Protein AF-A0A2A2JK69-F1 (afdb_monomer_lite)

Radius of gyration: 31.45 Å; chains: 1; bounding box: 58×84×104 Å

Secondary structure (DSSP, 8-state):
-------------------------------------------------HHHHHHSS-HHHHHHHHHHHHHTTTS-HHHHHHHHHHHHHHHHHHHHHHHHHHHTS---SS---HHHHHHHHHHHHHHHHHHHHHHHHHHHHS-S------------GGGTGGGTGGGTTTTT-SSSS-HHHHHHH---S---GGGSHHHHHHHHHHHHHHHHHHHHHHHHHHHHHHHHHHHHHHHHTSTT--GGG-GGGSHHHHHHHHHHHHHHHHHTHHHHHHHHHHHT--HHHHHHHHHHHHHHHHHHHHHHHHHHHHH--HHHHHHH-PPPHHHHHHHHT---

Foldseek 3Di:
DDDDDDDDDDDDDDDDDDDDDDDDDDDDDDDDDDDDDDPPDDPPPPPQALVNVLVPADVLLSVLLVVLVVCLVPDDPLVSLVVLLVSLLVSLVVLLVVLVVQQPDDDDPDPDRSNLVSLLSNLLSLLLSLVSCVQVLVCSVDDDDCPPDPPSSDPPCVVLVVQPPPCPPQQDDPDPDHVVLCSLLDDDDDDDPSSNNSSCSSSVSSVVSLVVSLVVLLCQQQVVLLVLLVVLVVLVPDPPRDCVVDPCVQLLNLQVSQVSSVVCLVVVLVVSLVSLCVRVVDVVVSCVSCVSSLVVNLVSLVSSVVSCVVHHDPVSVVSNVRDHSVVSSCSNPDDD

InterPro domains:
  IPR007265 Conserved oligomeric Golgi complex, subunit 3 [PTHR13302] (31-334)
  IPR048685 Conserved oligomeric Golgi complex subunit 3, C-terminal [PF20671] (39-143)

pLDDT: mean 70.69, std 24.33, range [24.22, 97.44]

Sequence (336 aa):
MIRNIEKGHGQNGGEKKANGAQNEEKSEGDSPVSASANSVSEPAKSAVSAVDLHCLWYPTVRRTVMCLAKLFRCLDMGVFQSLARDLLTMCCDSLDEAAIKIAAQPVKKTTRSKQLDAELFVVKHLLILREQTTPYRHAATQRADATLPTKDFSLDLSKFTNVIFDDASKWFSISSNNTFLELITTVPVQVSETSGDSRRVIDSRLRTRCNQLITTTADLVVGPLLRWTDIAEDEALKPDFDLSKHPSLVAKELRELSAAAFKALNTVWPDIKKIYALYIGVSETEAILLSPVRKRIADTFARAWAFASKRYDEEMKGIAGLPSVQQVYLMLNKET

Organism: NCBI:txid2018661

Structure (mmCIF, N/CA/C/O backbone):
data_AF-A0A2A2JK69-F1
#
_entry.id   AF-A0A2A2JK69-F1
#
loop_
_atom_site.group_PDB
_atom_site.id
_atom_site.type_symbol
_atom_site.label_atom_id
_atom_site.label_alt_id
_atom_site.label_comp_id
_atom_site.label_asym_id
_atom_site.label_entity_id
_atom_site.label_seq_id
_atom_site.pdbx_PDB_ins_code
_atom_site.Cartn_x
_atom_site.Cartn_y
_atom_site.Cartn_z
_atom_site.occupancy
_atom_site.B_iso_or_equiv
_atom_site.auth_seq_id
_atom_site.auth_comp_id
_atom_site.auth_asym_id
_atom_site.auth_atom_id
_atom_site.pdbx_PDB_model_num
ATOM 1 N N . MET A 1 1 ? -4.825 -5.926 -65.589 1.00 31.52 1 MET A N 1
ATOM 2 C CA . MET A 1 1 ? -4.160 -5.889 -66.914 1.00 31.52 1 MET A CA 1
ATOM 3 C C . MET A 1 1 ? -2.745 -5.382 -66.672 1.00 31.52 1 MET A C 1
ATOM 5 O O . MET A 1 1 ? -2.655 -4.406 -65.947 1.00 31.52 1 MET A O 1
ATOM 9 N N . ILE A 1 2 ? -1.631 -5.979 -67.111 1.00 33.41 2 ILE A N 1
ATOM 10 C CA . ILE A 1 2 ? -1.281 -7.196 -67.896 1.00 33.41 2 ILE A CA 1
ATOM 11 C C . ILE A 1 2 ? 0.034 -7.720 -67.238 1.00 33.41 2 ILE A C 1
ATOM 13 O O . ILE A 1 2 ? 0.809 -6.885 -66.792 1.00 33.41 2 ILE A O 1
ATOM 17 N N . ARG A 1 3 ? 0.275 -8.995 -66.875 1.00 28.25 3 ARG A N 1
ATOM 18 C CA . ARG A 1 3 ? 0.347 -10.315 -67.567 1.00 28.25 3 ARG A CA 1
ATOM 19 C C . ARG A 1 3 ? 1.633 -10.564 -68.394 1.00 28.25 3 ARG A C 1
ATOM 21 O O . ARG A 1 3 ? 2.100 -9.669 -69.078 1.00 28.25 3 ARG A O 1
ATOM 28 N N . ASN A 1 4 ? 2.086 -11.828 -68.366 1.00 30.16 4 ASN A N 1
ATOM 29 C CA . ASN A 1 4 ? 3.243 -12.466 -69.044 1.00 30.16 4 ASN A CA 1
ATOM 30 C C . ASN A 1 4 ? 4.583 -12.358 -68.272 1.00 30.16 4 ASN A C 1
ATOM 32 O O . ASN A 1 4 ? 4.896 -11.275 -67.795 1.00 30.16 4 ASN A O 1
ATOM 36 N N . ILE A 1 5 ? 5.376 -13.406 -67.967 1.00 33.91 5 ILE A N 1
ATOM 37 C CA . ILE A 1 5 ? 5.564 -14.823 -68.411 1.00 33.91 5 ILE A CA 1
ATOM 38 C C . ILE A 1 5 ? 6.551 -15.022 -69.574 1.00 33.91 5 ILE A C 1
ATOM 40 O O . ILE A 1 5 ? 6.169 -14.768 -70.705 1.00 33.91 5 ILE A O 1
ATOM 44 N N . GLU A 1 6 ? 7.710 -15.627 -69.261 1.00 31.19 6 GLU A N 1
ATOM 45 C CA . GLU A 1 6 ? 8.450 -16.741 -69.921 1.00 31.19 6 GLU A CA 1
ATOM 46 C C . GLU A 1 6 ? 9.495 -17.249 -68.874 1.00 31.19 6 GLU A C 1
ATOM 48 O O . GLU A 1 6 ? 9.878 -16.468 -68.006 1.00 31.19 6 GLU A O 1
ATOM 53 N N . LYS A 1 7 ? 9.825 -18.538 -68.641 1.00 31.78 7 LYS A N 1
ATOM 54 C CA . LYS A 1 7 ? 10.256 -19.700 -69.470 1.00 31.78 7 LYS A CA 1
ATOM 55 C C . LYS A 1 7 ? 11.652 -19.515 -70.108 1.00 31.78 7 LYS A C 1
ATOM 57 O O . LYS A 1 7 ? 11.884 -18.485 -70.711 1.00 31.78 7 LYS A O 1
ATOM 62 N N . GLY A 1 8 ? 12.593 -20.473 -70.065 1.00 27.62 8 GLY A N 1
ATOM 63 C CA . GLY A 1 8 ? 12.680 -21.754 -69.328 1.00 27.62 8 GLY A CA 1
ATOM 64 C C . GLY A 1 8 ? 13.711 -22.738 -69.943 1.00 27.62 8 GLY A C 1
ATOM 65 O O . GLY A 1 8 ? 14.049 -22.576 -71.108 1.00 27.62 8 GLY A O 1
ATOM 66 N N . HIS A 1 9 ? 14.111 -23.794 -69.205 1.00 28.12 9 HIS A N 1
ATOM 67 C CA . HIS A 1 9 ? 15.077 -24.869 -69.589 1.00 28.12 9 HIS A CA 1
ATOM 68 C C . HIS A 1 9 ? 16.556 -24.435 -69.788 1.00 28.12 9 HIS A C 1
ATOM 70 O O . HIS A 1 9 ? 16.827 -23.267 -70.024 1.00 28.12 9 HIS A O 1
ATOM 76 N N . GLY A 1 10 ? 17.564 -25.322 -69.688 1.00 25.52 10 GLY A N 1
ATOM 77 C CA . GLY A 1 10 ? 17.577 -26.726 -69.224 1.00 25.52 10 GLY A CA 1
ATOM 78 C C . GLY A 1 10 ? 18.879 -27.487 -69.582 1.00 25.52 10 GLY A C 1
ATOM 79 O O . GLY A 1 10 ? 19.645 -27.009 -70.406 1.00 25.52 10 GLY A O 1
ATOM 80 N N . GLN A 1 11 ? 19.058 -28.695 -69.010 1.00 28.14 11 GLN A N 1
ATOM 81 C CA . GLN A 1 11 ? 20.210 -29.633 -69.146 1.00 28.14 11 GLN A CA 1
ATOM 82 C C . GLN A 1 11 ? 21.534 -29.156 -68.486 1.00 28.14 11 GLN A C 1
ATOM 84 O O . GLN A 1 11 ? 21.858 -27.981 -68.578 1.00 28.14 11 GLN A O 1
ATOM 89 N N . ASN A 1 12 ? 22.335 -29.916 -67.714 1.00 26.06 12 ASN A N 1
ATOM 90 C CA . ASN A 1 12 ? 22.504 -31.347 -67.344 1.00 26.06 12 ASN A CA 1
ATOM 91 C C . ASN A 1 12 ? 23.673 -32.092 -68.039 1.00 26.06 12 ASN A C 1
ATOM 93 O O . ASN A 1 12 ? 23.818 -32.035 -69.254 1.00 26.06 12 ASN A O 1
ATOM 97 N N . GLY A 1 13 ? 24.443 -32.846 -67.238 1.00 25.86 13 GLY A N 1
ATOM 98 C CA . GLY A 1 13 ? 25.614 -33.656 -67.613 1.00 25.86 13 GLY A CA 1
ATOM 99 C C . GLY A 1 13 ? 26.854 -33.338 -66.749 1.00 25.86 13 GLY A C 1
ATOM 100 O O . GLY A 1 13 ? 27.171 -32.170 -66.564 1.00 25.86 13 GLY A O 1
ATOM 101 N N . GLY A 1 14 ? 27.593 -34.303 -66.186 1.00 26.33 14 GLY A N 1
ATOM 102 C CA . GLY A 1 14 ? 27.313 -35.742 -66.073 1.00 26.33 14 GLY A CA 1
ATOM 103 C C . GLY A 1 14 ? 28.531 -36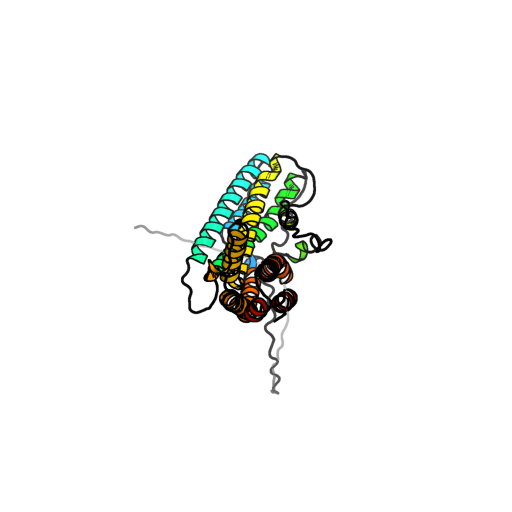.574 -65.624 1.00 26.33 14 GLY A C 1
ATOM 104 O O . GLY A 1 14 ? 29.625 -36.363 -66.130 1.00 26.33 14 GLY A O 1
ATOM 105 N N . GLU A 1 15 ? 28.298 -37.571 -64.753 1.00 28.22 15 GLU A N 1
ATOM 106 C CA . GLU A 1 15 ? 29.254 -38.622 -64.318 1.00 28.22 15 GLU A CA 1
ATOM 107 C C . GLU A 1 15 ? 30.495 -38.161 -63.488 1.00 28.22 15 GLU A C 1
ATOM 109 O O . GLU A 1 15 ? 30.798 -36.978 -63.428 1.00 28.22 15 GLU A O 1
ATOM 114 N N . LYS A 1 16 ? 31.234 -39.018 -62.747 1.00 30.47 16 LYS A N 1
ATOM 115 C CA . LYS A 1 16 ? 31.280 -40.503 -62.675 1.00 30.47 16 LYS A CA 1
ATOM 116 C C . LYS A 1 16 ? 31.674 -41.014 -61.260 1.00 30.47 16 LYS A C 1
ATOM 118 O O . LYS A 1 16 ? 32.588 -40.460 -60.670 1.00 30.47 16 LYS A O 1
ATOM 123 N N . LYS A 1 17 ? 30.987 -42.080 -60.794 1.00 29.70 17 LYS A N 1
ATOM 124 C CA . LYS A 1 17 ? 31.430 -43.346 -60.113 1.00 29.70 17 LYS A CA 1
ATOM 125 C C . LYS A 1 17 ? 32.682 -43.377 -59.196 1.00 29.70 17 LYS A C 1
ATOM 127 O O . LYS A 1 17 ? 33.666 -42.728 -59.504 1.00 29.70 17 LYS A O 1
ATOM 132 N N . ALA A 1 18 ? 32.831 -44.264 -58.194 1.00 30.12 18 ALA A N 1
ATOM 133 C CA . ALA A 1 18 ? 32.006 -45.241 -57.419 1.00 30.12 18 ALA A CA 1
ATOM 134 C C . ALA A 1 18 ? 32.917 -45.746 -56.239 1.00 30.12 18 ALA A C 1
ATOM 136 O O . ALA A 1 18 ? 33.975 -45.152 -56.059 1.00 30.12 18 ALA A O 1
ATOM 137 N N . ASN A 1 19 ? 32.705 -46.771 -55.390 1.00 25.89 19 ASN A N 1
ATOM 138 C CA . ASN A 1 19 ? 31.727 -47.861 -55.128 1.00 25.89 19 ASN A CA 1
ATOM 139 C C . ASN A 1 19 ? 31.884 -48.253 -53.614 1.00 25.89 19 ASN A C 1
ATOM 141 O O . ASN A 1 19 ? 32.776 -47.701 -52.979 1.00 25.89 19 ASN A O 1
ATOM 145 N N . GLY A 1 20 ? 31.181 -49.170 -52.927 1.00 27.19 20 GLY A N 1
ATOM 146 C CA . GLY A 1 20 ? 30.051 -50.096 -53.165 1.00 27.19 20 GLY A CA 1
ATOM 147 C C . GLY A 1 20 ? 29.368 -50.427 -51.802 1.00 27.19 20 GLY A C 1
ATOM 148 O O . GLY A 1 20 ? 29.836 -49.937 -50.780 1.00 27.19 20 GLY A O 1
ATOM 149 N N . ALA A 1 21 ? 28.167 -51.027 -51.729 1.00 28.95 21 ALA A N 1
ATOM 150 C CA . ALA A 1 21 ? 27.864 -52.484 -51.718 1.00 28.95 21 ALA A CA 1
ATOM 151 C C . ALA A 1 21 ? 28.447 -53.260 -50.501 1.00 28.95 21 ALA A C 1
ATOM 153 O O . ALA A 1 21 ? 29.639 -53.117 -50.254 1.00 28.95 21 ALA A O 1
ATOM 154 N N . GLN A 1 22 ? 27.749 -54.120 -49.723 1.00 28.28 22 GLN A N 1
ATOM 155 C CA . GLN A 1 22 ? 26.363 -54.691 -49.645 1.00 28.28 22 GLN A CA 1
ATOM 156 C C . GLN A 1 22 ? 26.163 -55.292 -48.200 1.00 28.28 22 GLN A C 1
ATOM 158 O O . GLN A 1 22 ? 27.131 -55.248 -47.444 1.00 28.28 22 GLN A O 1
ATOM 163 N N . ASN A 1 23 ? 25.053 -55.856 -47.669 1.00 28.20 23 ASN A N 1
ATOM 164 C CA . ASN A 1 23 ? 23.697 -56.275 -48.125 1.00 28.20 23 ASN A CA 1
ATOM 165 C C . ASN A 1 23 ? 22.593 -55.668 -47.168 1.00 28.20 23 ASN A C 1
ATOM 167 O O . ASN A 1 23 ? 22.846 -54.557 -46.711 1.00 28.20 23 ASN A O 1
ATOM 171 N N . GLU A 1 24 ? 21.343 -56.089 -46.847 1.00 27.84 24 GLU A N 1
ATOM 172 C CA . GLU A 1 24 ? 20.512 -57.338 -46.712 1.00 27.84 24 GLU A CA 1
ATOM 173 C C . GLU A 1 24 ? 20.920 -58.291 -45.548 1.00 27.84 24 GLU A C 1
ATOM 175 O O . GLU A 1 24 ? 22.111 -58.383 -45.274 1.00 27.84 24 GLU A O 1
ATOM 180 N N . GLU A 1 25 ? 20.072 -58.993 -44.759 1.00 28.02 25 GLU A N 1
ATOM 181 C CA . GLU A 1 25 ? 18.607 -59.308 -44.664 1.00 28.02 25 GLU A CA 1
ATOM 182 C C . GLU A 1 25 ? 18.118 -59.126 -43.180 1.00 28.02 25 GLU A C 1
ATOM 184 O O . GLU A 1 25 ? 18.953 -59.180 -42.283 1.00 28.02 25 GLU A O 1
ATOM 189 N N . LYS A 1 26 ? 16.887 -58.737 -42.767 1.00 25.92 26 LYS A N 1
ATOM 190 C CA . LYS A 1 26 ? 15.474 -59.212 -42.919 1.00 25.92 26 LYS A CA 1
ATOM 191 C C . LYS A 1 26 ? 15.024 -60.373 -41.982 1.00 25.92 26 LYS A C 1
ATOM 193 O O . LYS A 1 26 ? 15.406 -61.508 -42.222 1.00 25.92 26 LYS A O 1
ATOM 198 N N . SER A 1 27 ? 14.111 -60.110 -41.021 1.00 25.30 27 SER A N 1
ATOM 199 C CA . SER A 1 27 ? 12.975 -60.989 -40.596 1.00 25.30 27 SER A CA 1
ATOM 200 C C . SER A 1 27 ? 12.055 -60.311 -39.544 1.00 25.30 27 SER A C 1
ATOM 202 O O . SER A 1 27 ? 12.452 -59.319 -38.936 1.00 25.30 27 SER A O 1
ATOM 204 N N . GLU A 1 28 ? 10.846 -60.848 -39.325 1.00 24.22 28 GLU A N 1
ATOM 205 C CA . GLU A 1 28 ? 9.762 -60.338 -38.450 1.00 24.22 28 GLU A CA 1
ATOM 206 C C . GLU A 1 28 ? 9.401 -61.295 -37.280 1.00 24.22 28 GLU A C 1
ATOM 208 O O . GLU A 1 28 ? 9.829 -62.449 -37.265 1.00 24.22 28 GLU A O 1
ATOM 213 N N . GLY A 1 29 ? 8.537 -60.821 -36.361 1.00 24.98 29 GLY A N 1
ATOM 214 C CA . GLY A 1 29 ? 7.768 -61.607 -35.371 1.00 24.98 29 GLY A CA 1
ATOM 215 C C . GLY A 1 29 ? 8.242 -61.480 -33.910 1.00 24.98 29 GLY A C 1
ATOM 216 O O . GLY A 1 29 ? 9.438 -61.389 -33.657 1.00 24.98 29 GLY A O 1
ATOM 217 N N . ASP A 1 30 ? 7.390 -61.490 -32.878 1.00 25.45 30 ASP A N 1
ATOM 218 C CA . ASP A 1 30 ? 5.931 -61.276 -32.743 1.00 25.45 30 ASP A CA 1
ATOM 219 C C . ASP A 1 30 ? 5.653 -60.921 -31.250 1.00 25.45 30 ASP A C 1
ATOM 221 O O . ASP A 1 30 ? 6.549 -61.037 -30.411 1.00 25.45 30 ASP A O 1
ATOM 225 N N . SER A 1 31 ? 4.452 -60.459 -30.889 1.00 29.34 31 SER A N 1
ATOM 226 C CA . SER A 1 31 ? 4.067 -60.140 -29.496 1.00 29.34 31 SER A CA 1
ATOM 227 C C . SER A 1 31 ? 3.566 -61.373 -28.718 1.00 29.34 31 SER A C 1
ATOM 229 O O . SER A 1 31 ? 3.244 -62.401 -29.310 1.00 29.34 31 SER A O 1
ATOM 231 N N . PRO A 1 32 ? 3.438 -61.284 -27.378 1.00 35.69 32 PRO A N 1
ATOM 232 C CA . PRO A 1 32 ? 2.105 -60.979 -26.844 1.00 35.69 32 PRO A CA 1
ATOM 233 C C . PRO A 1 32 ? 2.087 -60.027 -25.628 1.00 35.69 32 PRO A C 1
ATOM 235 O O . PRO A 1 32 ? 3.109 -59.625 -25.080 1.00 35.69 32 PRO A O 1
ATOM 238 N N . VAL A 1 33 ? 0.872 -59.640 -25.230 1.00 30.84 33 VAL A N 1
ATOM 239 C CA . VAL A 1 33 ? 0.573 -58.553 -24.280 1.00 30.84 33 VAL A CA 1
ATOM 240 C C . VAL A 1 33 ? 0.559 -59.020 -22.817 1.00 30.84 33 VAL A C 1
ATOM 242 O O . VAL A 1 33 ? 0.006 -60.069 -22.497 1.00 30.84 33 VAL A O 1
ATOM 245 N N . SER A 1 34 ? 1.041 -58.165 -21.909 1.00 28.12 34 SER A N 1
ATOM 246 C CA . SER A 1 34 ? 0.625 -58.127 -20.498 1.00 28.12 34 SER A CA 1
ATOM 247 C C . SER A 1 34 ? 0.440 -56.667 -20.059 1.00 28.12 34 SER A C 1
ATOM 249 O O . SER A 1 34 ? 1.000 -55.764 -20.681 1.00 28.12 34 SER A O 1
ATOM 251 N N . ALA A 1 35 ? -0.400 -56.410 -19.054 1.00 27.58 35 ALA A N 1
ATOM 252 C CA . ALA A 1 35 ? -1.031 -55.104 -18.853 1.00 27.58 35 ALA A CA 1
ATOM 253 C C . ALA A 1 35 ? -0.802 -54.469 -17.467 1.00 27.58 35 ALA A C 1
ATOM 255 O O . ALA A 1 35 ? -0.524 -55.149 -16.486 1.00 27.58 35 ALA A O 1
ATOM 256 N N . SER A 1 36 ? -1.102 -53.165 -17.406 1.00 26.16 36 SER A N 1
ATOM 257 C CA . SER A 1 36 ? -1.422 -52.375 -16.205 1.00 26.16 36 SER A CA 1
ATOM 258 C C . SER A 1 36 ? -0.277 -51.936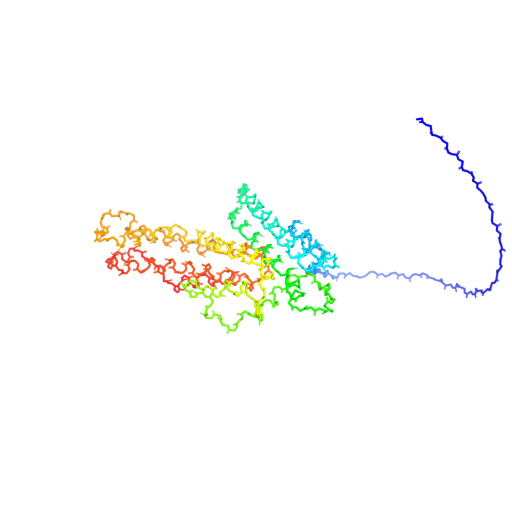 -15.276 1.00 26.16 36 SER A C 1
ATOM 260 O O . SER A 1 36 ? 0.122 -52.646 -14.359 1.00 26.16 36 SER A O 1
ATOM 262 N N . ALA A 1 37 ? 0.104 -50.659 -15.404 1.00 27.59 37 ALA A N 1
ATOM 263 C CA . ALA A 1 37 ? 0.318 -49.766 -14.259 1.00 27.59 37 ALA A CA 1
ATOM 264 C C . ALA A 1 37 ? 0.117 -48.308 -14.711 1.00 27.59 37 ALA A C 1
ATOM 266 O O . ALA A 1 37 ? 0.870 -47.799 -15.538 1.00 27.59 37 ALA A O 1
ATOM 267 N N . ASN A 1 38 ? -0.913 -47.628 -14.200 1.00 31.75 38 ASN A N 1
ATOM 268 C CA . ASN A 1 38 ? -1.246 -46.264 -14.622 1.00 31.75 38 ASN A CA 1
ATOM 269 C C . ASN A 1 38 ? -0.481 -45.232 -13.771 1.00 31.75 38 ASN A C 1
ATOM 271 O O . ASN A 1 38 ? -1.000 -44.735 -12.770 1.00 31.75 38 ASN A O 1
ATOM 275 N N . SER A 1 39 ? 0.773 -44.939 -14.130 1.00 29.59 39 SER A N 1
ATOM 276 C CA . SER A 1 39 ? 1.580 -43.919 -13.450 1.00 29.59 39 SER A CA 1
ATOM 277 C C . SER A 1 39 ? 1.093 -42.513 -13.813 1.00 29.59 39 SER A C 1
ATOM 279 O O . SER A 1 39 ? 1.493 -41.950 -14.834 1.00 29.59 39 SER A O 1
ATOM 281 N N . VAL A 1 40 ? 0.230 -41.938 -12.971 1.00 33.56 40 VAL A N 1
ATOM 282 C CA . VAL A 1 40 ? -0.210 -40.541 -13.098 1.00 33.56 40 VAL A CA 1
ATOM 283 C C . VAL A 1 40 ? 1.006 -39.631 -12.936 1.00 33.56 40 VAL A C 1
ATOM 285 O O . VAL A 1 40 ? 1.500 -39.434 -11.828 1.00 33.56 40 VAL A O 1
ATOM 288 N N . SER A 1 41 ? 1.498 -39.082 -14.045 1.00 32.91 41 SER A N 1
ATOM 289 C CA . SER A 1 41 ? 2.547 -38.067 -14.021 1.00 32.91 41 SER A CA 1
ATOM 290 C C . SER A 1 41 ? 2.002 -36.802 -13.366 1.00 32.91 41 SER A C 1
ATOM 292 O O . SER A 1 41 ? 1.073 -36.185 -13.896 1.00 32.91 41 SER A O 1
ATOM 294 N N . GLU A 1 42 ? 2.587 -36.396 -12.239 1.00 34.47 42 GLU A N 1
ATOM 295 C CA . GLU A 1 42 ? 2.334 -35.073 -11.672 1.00 34.47 42 GLU A CA 1
ATOM 296 C C . GLU A 1 42 ? 2.579 -33.988 -12.736 1.00 34.47 42 GLU A C 1
ATOM 298 O O . GLU A 1 42 ? 3.504 -34.124 -13.547 1.00 34.47 42 GLU A O 1
ATOM 303 N N . PRO A 1 43 ? 1.801 -32.890 -12.751 1.00 36.62 43 PRO A N 1
ATOM 304 C CA . PRO A 1 43 ? 2.086 -31.758 -13.618 1.00 36.62 43 PRO A CA 1
ATOM 305 C C . PRO A 1 43 ? 3.375 -31.082 -13.140 1.00 36.62 43 PRO A C 1
ATOM 307 O O . PRO A 1 43 ? 3.356 -30.195 -12.282 1.00 36.62 43 PRO A O 1
ATOM 310 N N . ALA A 1 44 ? 4.504 -31.524 -13.697 1.00 35.12 44 ALA A N 1
ATOM 311 C CA . ALA A 1 44 ? 5.808 -30.925 -13.471 1.00 35.12 44 ALA A CA 1
ATOM 312 C C . ALA A 1 44 ? 5.700 -29.409 -13.675 1.00 35.12 44 ALA A C 1
ATOM 314 O O . ALA A 1 44 ? 5.224 -28.948 -14.715 1.00 35.12 44 ALA A O 1
ATOM 315 N N . LYS A 1 45 ? 6.119 -28.637 -12.665 1.00 43.56 45 LYS A N 1
ATOM 316 C CA . LYS A 1 45 ? 6.087 -27.171 -12.700 1.00 43.56 45 LYS A CA 1
ATOM 317 C C . LYS A 1 45 ? 7.029 -26.703 -13.805 1.00 43.56 45 LYS A C 1
ATOM 319 O O . LYS A 1 45 ? 8.234 -26.603 -13.585 1.00 43.56 45 LYS A O 1
ATOM 324 N N . SER A 1 46 ? 6.484 -26.472 -14.997 1.00 44.62 46 SER A N 1
ATOM 325 C CA . SER A 1 46 ? 7.257 -26.051 -16.156 1.00 44.62 46 SER A CA 1
ATOM 326 C C . SER A 1 46 ? 7.989 -24.757 -15.818 1.00 44.62 46 SER A C 1
ATOM 328 O O . SER A 1 46 ? 7.382 -23.766 -15.408 1.00 44.62 46 SER A O 1
ATOM 330 N N . ALA A 1 47 ? 9.316 -24.783 -15.949 1.00 47.81 47 ALA A N 1
ATOM 331 C CA . ALA A 1 47 ? 10.135 -23.600 -15.759 1.00 47.81 47 ALA A CA 1
ATOM 332 C C . ALA A 1 47 ? 9.753 -22.585 -16.845 1.00 47.81 47 ALA A C 1
ATOM 334 O O . ALA A 1 47 ? 10.119 -22.744 -18.009 1.00 47.81 47 ALA A O 1
ATOM 335 N N . VAL A 1 48 ? 8.952 -21.587 -16.460 1.00 50.50 48 VAL A N 1
ATOM 336 C CA . VAL A 1 48 ? 8.453 -20.530 -17.347 1.00 50.50 48 VAL A CA 1
ATOM 337 C C . VAL A 1 48 ? 9.651 -19.888 -18.036 1.00 50.50 48 VAL A C 1
ATOM 339 O O . VAL A 1 48 ? 10.560 -19.404 -17.357 1.00 50.50 48 VAL A O 1
ATOM 342 N N . SER A 1 49 ? 9.683 -19.906 -19.372 1.00 45.28 49 SER A N 1
ATOM 343 C CA . SER A 1 49 ? 10.852 -19.400 -20.089 1.00 45.28 49 SER A CA 1
ATOM 344 C C . SER A 1 49 ? 11.022 -17.900 -19.835 1.00 45.28 49 SER A C 1
ATOM 346 O O . SER A 1 49 ? 10.051 -17.178 -19.588 1.00 45.28 49 SER A O 1
ATOM 348 N N . ALA A 1 50 ? 12.253 -17.393 -19.936 1.00 50.16 50 ALA A N 1
ATOM 349 C CA . ALA A 1 50 ? 12.501 -15.957 -19.799 1.00 50.16 50 ALA A CA 1
ATOM 350 C C . ALA A 1 50 ? 11.680 -15.127 -20.813 1.00 50.16 50 ALA A C 1
ATOM 352 O O . ALA A 1 50 ? 11.275 -14.005 -20.513 1.00 50.16 50 ALA A O 1
ATOM 353 N N . VAL A 1 51 ? 11.364 -15.701 -21.982 1.00 49.28 51 VAL A N 1
ATOM 354 C CA . VAL A 1 51 ? 10.510 -15.079 -23.005 1.00 49.28 51 VAL A CA 1
ATOM 355 C C . VAL A 1 51 ? 9.050 -15.006 -22.545 1.00 49.28 51 VAL A C 1
ATOM 357 O O . VAL A 1 51 ? 8.429 -13.952 -22.682 1.00 49.28 51 VAL A O 1
ATOM 360 N N . ASP A 1 52 ? 8.515 -16.071 -21.945 1.00 52.03 52 ASP A N 1
ATOM 361 C CA . ASP A 1 52 ? 7.145 -16.096 -21.408 1.00 52.03 52 ASP A CA 1
ATOM 362 C C . ASP A 1 52 ? 6.990 -15.137 -20.221 1.00 52.03 52 ASP A C 1
ATOM 364 O O . ASP A 1 52 ? 6.013 -14.388 -20.139 1.00 52.03 52 ASP A O 1
ATOM 368 N N . LEU A 1 53 ? 8.003 -15.070 -19.349 1.00 54.62 53 LEU A N 1
ATOM 369 C CA . LEU A 1 53 ? 8.057 -14.101 -18.255 1.00 54.62 53 LEU A CA 1
ATOM 370 C C . LEU A 1 53 ? 8.020 -12.653 -18.780 1.00 54.62 53 LEU A C 1
ATOM 372 O O . LEU A 1 53 ? 7.381 -11.797 -18.173 1.00 54.62 53 LEU A O 1
ATOM 376 N N . HIS A 1 54 ? 8.643 -12.377 -19.932 1.00 54.12 54 HIS A N 1
ATOM 377 C CA . HIS A 1 54 ? 8.615 -11.063 -20.598 1.00 54.12 54 HIS A CA 1
ATOM 378 C C . HIS A 1 54 ? 7.317 -10.793 -21.360 1.00 54.12 54 HIS A C 1
ATOM 380 O O . HIS A 1 54 ? 6.962 -9.636 -21.587 1.00 54.12 54 HIS A O 1
ATOM 386 N N . CYS A 1 55 ? 6.590 -11.830 -21.768 1.00 57.56 55 CYS A N 1
ATOM 387 C CA . CYS A 1 55 ? 5.229 -11.698 -22.288 1.00 57.56 55 CYS A CA 1
ATOM 388 C C . CYS A 1 55 ? 4.213 -11.366 -21.180 1.00 57.56 55 CYS A C 1
ATOM 390 O O . CYS A 1 55 ? 3.167 -10.796 -21.479 1.00 57.56 55 CYS A O 1
ATOM 392 N N . LEU A 1 56 ? 4.544 -11.637 -19.910 1.00 71.50 56 LEU A N 1
ATOM 393 C CA . LEU A 1 56 ? 3.750 -11.250 -18.738 1.00 71.50 56 LEU A CA 1
ATOM 394 C C . LEU A 1 56 ? 4.011 -9.803 -18.256 1.00 71.50 56 LEU A C 1
ATOM 396 O O . LEU A 1 56 ? 3.252 -9.285 -17.436 1.00 71.50 56 LEU A O 1
ATOM 400 N N . TRP A 1 57 ? 5.064 -9.129 -18.738 1.00 83.88 57 TRP A N 1
ATOM 401 C CA . TRP A 1 57 ? 5.350 -7.729 -18.389 1.00 83.88 57 TRP A CA 1
ATOM 402 C C . TRP A 1 57 ? 4.429 -6.761 -19.142 1.00 83.88 57 TRP A C 1
ATOM 404 O O . TRP A 1 57 ? 4.176 -6.928 -20.337 1.00 83.88 57 TRP A O 1
ATOM 414 N N . TYR A 1 58 ? 3.995 -5.683 -18.479 1.00 90.38 58 TYR A N 1
ATOM 415 C CA . TYR A 1 58 ? 3.221 -4.627 -19.134 1.00 90.38 58 TYR A CA 1
ATOM 416 C C . TYR A 1 58 ? 3.976 -4.051 -20.358 1.00 90.38 58 TYR A C 1
ATOM 418 O O . TYR A 1 58 ? 5.161 -3.715 -20.230 1.00 90.38 58 TYR A O 1
ATOM 426 N N . PRO A 1 59 ? 3.342 -3.908 -21.547 1.00 91.88 59 PRO A N 1
ATOM 427 C CA . PRO A 1 59 ? 4.065 -3.652 -22.796 1.00 91.88 59 PRO A CA 1
ATOM 428 C C . PRO A 1 59 ? 4.959 -2.409 -22.799 1.00 91.88 59 PRO A C 1
ATOM 430 O O . PRO A 1 59 ? 6.012 -2.430 -23.437 1.00 91.88 59 PRO A O 1
ATOM 433 N N . THR A 1 60 ? 4.583 -1.340 -22.090 1.00 93.25 60 THR A N 1
ATOM 434 C CA . THR A 1 60 ? 5.399 -0.120 -22.002 1.00 93.25 60 THR A CA 1
ATOM 435 C C . THR A 1 60 ? 6.703 -0.368 -21.241 1.00 93.25 60 THR A C 1
ATOM 437 O O . THR A 1 60 ? 7.755 0.037 -21.721 1.00 93.25 60 THR A O 1
ATOM 440 N N . VAL A 1 61 ? 6.674 -1.139 -20.145 1.00 91.19 61 VAL A N 1
ATOM 441 C CA . VAL A 1 61 ? 7.875 -1.514 -19.367 1.00 91.19 61 VAL A CA 1
ATOM 442 C C . VAL A 1 61 ? 8.851 -2.301 -20.236 1.00 91.19 61 VAL A C 1
ATOM 444 O O . VAL A 1 61 ? 10.023 -1.941 -20.333 1.00 91.19 61 VAL A O 1
ATOM 447 N N . ARG A 1 62 ? 8.359 -3.330 -20.941 1.00 88.44 62 ARG A N 1
ATOM 448 C CA . ARG A 1 62 ? 9.177 -4.135 -21.863 1.00 88.44 62 ARG A CA 1
ATOM 449 C C . ARG A 1 62 ? 9.800 -3.274 -22.966 1.00 88.44 62 ARG A C 1
ATOM 451 O O . ARG A 1 62 ? 10.997 -3.386 -23.219 1.00 88.44 62 ARG A O 1
ATOM 458 N N . ARG A 1 63 ? 9.017 -2.392 -23.600 1.00 90.75 63 ARG A N 1
ATOM 459 C CA . ARG A 1 63 ? 9.507 -1.469 -24.643 1.00 90.75 63 ARG A CA 1
ATOM 460 C C . ARG A 1 63 ? 10.572 -0.514 -24.105 1.00 90.75 63 ARG A C 1
ATOM 462 O O . ARG A 1 63 ? 11.605 -0.365 -24.750 1.00 90.75 63 ARG A O 1
ATOM 469 N N . THR A 1 64 ? 10.361 0.076 -22.930 1.00 92.00 64 THR A N 1
ATOM 470 C CA . THR A 1 64 ? 11.315 0.995 -22.293 1.00 92.00 64 THR A CA 1
ATOM 471 C C . THR A 1 64 ? 12.632 0.296 -21.967 1.00 92.00 64 THR A C 1
ATOM 473 O O . THR A 1 64 ? 13.678 0.768 -22.405 1.00 92.00 64 THR A O 1
ATOM 476 N N . VAL A 1 65 ? 12.608 -0.869 -21.310 1.00 88.31 65 VAL A N 1
ATOM 477 C CA . VAL A 1 65 ? 13.828 -1.643 -20.999 1.00 88.31 65 VAL A CA 1
ATOM 478 C C . VAL A 1 65 ? 14.587 -2.036 -22.276 1.00 88.31 65 VAL A C 1
ATOM 480 O O . VAL A 1 65 ? 15.800 -1.840 -22.354 1.00 88.31 65 VAL A O 1
ATOM 483 N N . MET A 1 66 ? 13.885 -2.504 -23.317 1.00 86.38 66 MET A N 1
ATOM 484 C CA . MET A 1 66 ? 14.493 -2.827 -24.618 1.00 86.38 66 MET A CA 1
ATOM 485 C C . MET A 1 66 ? 15.051 -1.597 -25.355 1.00 86.38 66 MET A C 1
ATOM 487 O O . MET A 1 66 ? 16.002 -1.732 -26.126 1.00 86.38 66 MET A O 1
ATOM 491 N N . CYS A 1 67 ? 14.472 -0.412 -25.147 1.00 88.56 67 CYS A N 1
ATOM 492 C CA . CYS A 1 67 ? 14.963 0.840 -25.716 1.00 88.56 67 CYS A CA 1
ATOM 493 C C . CYS A 1 67 ? 16.256 1.279 -25.015 1.00 88.56 67 CYS A C 1
ATOM 495 O O . CYS A 1 67 ? 17.278 1.462 -25.676 1.00 88.56 67 CYS A O 1
ATOM 497 N N . LEU A 1 68 ? 16.254 1.326 -23.677 1.00 88.56 68 LEU A N 1
ATOM 498 C CA . LEU A 1 68 ? 17.431 1.651 -22.860 1.00 88.56 68 LEU A CA 1
ATOM 499 C C . LEU A 1 68 ? 18.626 0.739 -23.188 1.00 88.56 68 LEU A C 1
ATOM 501 O O . LEU A 1 68 ? 19.728 1.234 -23.410 1.00 88.56 68 LEU A O 1
ATOM 505 N N . ALA A 1 69 ? 18.394 -0.572 -23.328 1.00 85.81 69 ALA A N 1
ATOM 506 C CA . ALA A 1 69 ? 19.423 -1.563 -23.668 1.00 85.81 69 ALA A CA 1
ATOM 507 C C . ALA A 1 69 ? 20.135 -1.315 -25.015 1.00 85.81 69 ALA A C 1
ATOM 509 O O . ALA A 1 69 ? 21.277 -1.757 -25.201 1.00 85.81 69 ALA A O 1
ATOM 510 N N . LYS A 1 70 ? 19.457 -0.634 -25.951 1.00 84.31 70 LYS A N 1
ATOM 511 C CA . LYS A 1 70 ? 19.993 -0.224 -27.256 1.00 84.31 70 LYS A CA 1
ATOM 512 C C . LYS A 1 70 ? 20.636 1.157 -27.185 1.00 84.31 70 LYS A C 1
ATOM 514 O O . LYS A 1 70 ? 21.790 1.296 -27.573 1.00 84.31 70 LYS A O 1
ATOM 519 N N . LEU A 1 71 ? 19.924 2.150 -26.645 1.00 84.94 71 LEU A N 1
ATOM 520 C CA . LEU A 1 71 ? 20.412 3.528 -26.534 1.00 84.94 71 LEU A CA 1
ATOM 521 C C . LEU A 1 71 ? 21.731 3.608 -25.753 1.00 84.94 71 LEU A C 1
ATOM 523 O O . LEU A 1 71 ? 22.636 4.320 -26.176 1.00 84.94 71 LEU A O 1
ATOM 527 N N . PHE A 1 72 ? 21.884 2.817 -24.685 1.00 83.75 72 PHE A N 1
ATOM 528 C CA . PHE A 1 72 ? 23.108 2.769 -23.877 1.00 83.75 72 PHE A CA 1
ATOM 529 C C . PHE A 1 72 ? 24.364 2.378 -24.678 1.00 83.75 72 PHE A C 1
ATOM 531 O O . PHE A 1 72 ? 25.467 2.792 -24.340 1.00 83.75 72 PHE A O 1
ATOM 538 N N . ARG A 1 73 ? 24.216 1.574 -25.739 1.00 81.12 73 ARG A N 1
ATOM 539 C CA . ARG A 1 73 ? 25.336 1.114 -26.580 1.00 81.12 73 ARG A CA 1
ATOM 540 C C . ARG A 1 73 ? 25.681 2.071 -27.725 1.00 81.12 73 ARG A C 1
ATOM 542 O O . ARG A 1 73 ? 26.680 1.847 -28.400 1.00 81.12 73 ARG A O 1
ATOM 549 N N . CYS A 1 74 ? 24.852 3.084 -27.979 1.00 83.25 74 CYS A N 1
ATOM 550 C CA . CYS A 1 74 ? 24.911 3.892 -29.201 1.00 83.25 74 CYS A CA 1
ATOM 551 C C . CYS A 1 74 ? 24.924 5.410 -28.955 1.00 83.25 74 CYS A C 1
ATOM 553 O O . CYS A 1 74 ? 24.896 6.163 -29.924 1.00 83.25 74 CYS A O 1
ATOM 555 N N . LEU A 1 75 ? 24.936 5.862 -27.696 1.00 83.50 75 LEU A N 1
ATOM 556 C CA . LEU A 1 75 ? 24.895 7.277 -27.320 1.00 83.50 75 LEU A CA 1
ATOM 557 C C . LEU A 1 75 ? 25.904 7.601 -26.219 1.00 83.50 75 LEU A C 1
ATOM 559 O O . LEU A 1 75 ? 26.131 6.800 -25.312 1.00 83.50 75 LEU A O 1
ATOM 563 N N . ASP A 1 76 ? 26.420 8.829 -26.240 1.00 84.81 76 ASP A N 1
ATOM 564 C CA . ASP A 1 76 ? 27.163 9.400 -25.120 1.00 84.81 76 ASP A CA 1
ATOM 565 C C . ASP A 1 76 ? 26.324 9.433 -23.839 1.00 84.81 76 ASP A C 1
ATOM 567 O O . ASP A 1 76 ? 25.143 9.786 -23.857 1.00 84.81 76 ASP A O 1
ATOM 571 N N . MET A 1 77 ? 26.965 9.148 -22.701 1.00 81.12 77 MET A N 1
ATOM 572 C CA . MET A 1 77 ? 26.311 9.032 -21.389 1.00 81.12 77 MET A CA 1
ATOM 573 C C . MET A 1 77 ? 25.392 10.220 -21.050 1.00 81.12 77 MET A C 1
ATOM 575 O O . MET A 1 77 ? 24.312 10.012 -20.507 1.00 81.12 77 MET A O 1
ATOM 579 N N . GLY A 1 78 ? 25.775 11.456 -21.391 1.00 80.25 78 GLY A N 1
ATOM 580 C CA . GLY A 1 78 ? 24.944 12.641 -21.131 1.00 80.25 78 GLY A CA 1
ATOM 581 C C . GLY A 1 78 ? 23.625 12.644 -21.914 1.00 80.25 78 GLY A C 1
ATOM 582 O O . GLY A 1 78 ? 22.576 12.937 -21.346 1.00 80.25 78 GLY A O 1
ATOM 583 N N . VAL A 1 79 ? 23.666 12.255 -23.193 1.00 84.94 79 VAL A N 1
ATOM 584 C CA . VAL A 1 79 ? 22.482 12.151 -24.068 1.00 84.94 79 VAL A CA 1
ATOM 585 C C . VAL A 1 79 ? 21.661 10.906 -23.723 1.00 84.94 79 VAL A C 1
ATOM 587 O O . VAL A 1 79 ? 20.433 10.939 -23.751 1.00 84.94 79 VAL A O 1
ATOM 590 N N . PHE A 1 80 ? 22.325 9.813 -23.334 1.00 86.06 80 PHE A N 1
ATOM 591 C CA . PHE A 1 80 ? 21.646 8.634 -22.810 1.00 86.06 80 PHE A CA 1
ATOM 592 C C . PHE A 1 80 ? 20.848 8.956 -21.540 1.00 86.06 80 PHE A C 1
ATOM 594 O O . PHE A 1 80 ? 19.698 8.542 -21.450 1.00 86.06 80 PHE A O 1
ATOM 601 N N . GLN A 1 81 ? 21.408 9.692 -20.570 1.00 83.12 81 GLN A N 1
ATOM 602 C CA . GLN A 1 81 ? 20.721 9.953 -19.298 1.00 83.12 81 GLN A CA 1
ATOM 603 C C . GLN A 1 81 ? 19.470 10.827 -19.455 1.00 83.12 81 GLN A C 1
ATOM 605 O O . GLN A 1 81 ? 18.452 10.509 -18.844 1.00 83.12 81 GLN A O 1
ATOM 610 N N . SER A 1 82 ? 19.490 11.873 -20.290 1.00 85.00 82 SER A N 1
ATOM 611 C CA . SER A 1 82 ? 18.289 12.691 -20.530 1.00 85.00 82 SER A CA 1
ATOM 612 C C . SER A 1 82 ? 17.175 11.876 -21.198 1.00 85.00 82 SER A C 1
ATOM 614 O O . SER A 1 82 ? 16.057 11.820 -20.683 1.00 85.00 82 SER A O 1
ATOM 616 N N . LEU A 1 83 ? 17.495 11.145 -22.271 1.00 88.50 83 LEU A N 1
ATOM 617 C CA . LEU A 1 83 ? 16.541 10.258 -22.942 1.00 88.50 83 LEU A CA 1
ATOM 618 C C . LEU A 1 83 ? 16.056 9.125 -22.028 1.00 88.50 83 LEU A C 1
ATOM 620 O O . LEU A 1 83 ? 14.883 8.759 -22.075 1.00 88.50 83 LEU A O 1
ATOM 624 N N . ALA A 1 84 ? 16.925 8.575 -21.175 1.00 89.06 84 ALA A N 1
ATOM 625 C CA . ALA A 1 84 ? 16.554 7.540 -20.220 1.00 89.06 84 ALA A CA 1
ATOM 626 C C . ALA A 1 84 ? 15.563 8.065 -19.181 1.00 89.06 84 ALA A C 1
ATOM 628 O O . ALA A 1 84 ? 14.544 7.421 -18.938 1.00 89.06 84 ALA A O 1
ATOM 629 N N . ARG A 1 85 ? 15.815 9.247 -18.610 1.00 87.81 85 ARG A N 1
ATOM 630 C CA . ARG A 1 85 ? 14.902 9.912 -17.675 1.00 87.81 85 ARG A CA 1
ATOM 631 C C . ARG A 1 85 ? 13.525 10.147 -18.297 1.00 87.81 85 ARG A C 1
ATOM 633 O O . ARG A 1 85 ? 12.511 9.853 -17.663 1.00 87.81 85 ARG A O 1
ATOM 640 N N . ASP A 1 86 ? 13.481 10.629 -19.535 1.00 90.69 86 ASP A N 1
ATOM 641 C CA . ASP A 1 86 ? 12.225 10.942 -20.221 1.00 90.69 86 ASP A CA 1
ATOM 642 C C . ASP A 1 86 ? 11.449 9.662 -20.579 1.00 90.69 86 ASP A C 1
ATOM 644 O O . ASP A 1 86 ? 10.260 9.555 -20.274 1.00 90.69 86 ASP A O 1
ATOM 648 N N . LEU A 1 87 ? 12.127 8.631 -21.104 1.00 92.31 87 LEU A N 1
ATOM 649 C CA . LEU A 1 87 ? 11.541 7.305 -21.348 1.00 92.31 87 LEU A CA 1
ATOM 650 C C . LEU A 1 87 ? 11.009 6.648 -20.065 1.00 92.31 87 LEU A C 1
ATOM 652 O O . LEU A 1 87 ? 9.950 6.020 -20.088 1.00 92.31 87 LEU A O 1
ATOM 656 N N . LEU A 1 88 ? 11.725 6.782 -18.944 1.00 92.00 88 LEU A N 1
ATOM 657 C CA . LEU A 1 88 ? 11.293 6.262 -17.645 1.00 92.00 88 LEU A CA 1
ATOM 658 C C . LEU A 1 88 ? 10.099 7.040 -17.089 1.00 92.00 88 LEU A C 1
ATOM 660 O O . LEU A 1 88 ? 9.184 6.422 -16.553 1.00 92.00 88 LEU A O 1
ATOM 664 N N . THR A 1 89 ? 10.060 8.360 -17.275 1.00 93.38 89 THR A N 1
ATOM 665 C CA . THR A 1 89 ? 8.925 9.205 -16.873 1.00 93.38 89 THR A CA 1
ATOM 666 C C . THR A 1 89 ? 7.661 8.805 -17.635 1.00 93.38 89 THR A C 1
ATOM 668 O O . THR A 1 89 ? 6.686 8.390 -17.011 1.00 93.38 89 THR A O 1
ATOM 671 N N . MET A 1 90 ? 7.722 8.766 -18.972 1.00 94.62 90 MET A N 1
ATOM 672 C CA . MET A 1 90 ? 6.610 8.313 -19.822 1.00 94.62 90 MET A CA 1
ATOM 673 C C . MET A 1 90 ? 6.182 6.865 -19.514 1.00 94.62 90 MET A C 1
ATOM 675 O O . MET A 1 90 ? 5.003 6.519 -19.608 1.00 94.62 90 MET A O 1
ATOM 679 N N . CYS A 1 91 ? 7.121 5.998 -19.115 1.00 95.38 91 CYS A N 1
ATOM 680 C CA . CYS A 1 91 ? 6.808 4.636 -18.683 1.00 95.38 91 CYS A CA 1
ATOM 681 C C . CYS A 1 91 ? 6.054 4.596 -17.345 1.00 95.38 91 CYS A C 1
ATOM 683 O O . CYS A 1 91 ? 5.146 3.779 -17.195 1.00 95.38 91 CYS A O 1
ATOM 685 N N . CYS A 1 92 ? 6.408 5.455 -16.385 1.00 94.75 92 CYS A N 1
ATOM 686 C CA . CYS A 1 92 ? 5.697 5.593 -15.114 1.00 94.75 92 CYS A CA 1
ATOM 687 C C . CYS A 1 92 ? 4.288 6.163 -15.321 1.00 94.75 92 CYS A C 1
ATOM 689 O O . CYS A 1 92 ? 3.328 5.594 -14.811 1.00 94.75 92 CYS A O 1
ATOM 691 N N . ASP A 1 93 ? 4.141 7.215 -16.129 1.00 96.12 93 ASP A N 1
ATOM 692 C CA . ASP A 1 93 ? 2.830 7.806 -16.432 1.00 96.12 93 ASP A CA 1
ATOM 693 C C . ASP A 1 93 ? 1.911 6.802 -17.155 1.00 96.12 93 ASP A C 1
ATOM 695 O O . ASP A 1 93 ? 0.738 6.662 -16.808 1.00 96.12 93 ASP A O 1
ATOM 699 N N . SER A 1 94 ? 2.463 5.988 -18.064 1.00 97.44 94 SER A N 1
ATOM 700 C CA . SER A 1 94 ? 1.739 4.874 -18.695 1.00 97.44 94 SER A CA 1
ATOM 701 C C . SER A 1 94 ? 1.322 3.765 -17.711 1.00 97.44 94 SER A C 1
ATOM 703 O O . SER A 1 94 ? 0.325 3.086 -17.968 1.00 97.44 94 SER A O 1
ATOM 705 N N . LEU A 1 95 ? 2.053 3.557 -16.607 1.00 96.50 95 LEU A N 1
ATOM 706 C CA . LEU A 1 95 ? 1.667 2.620 -15.544 1.00 96.50 95 LEU A CA 1
ATOM 707 C C . LEU A 1 95 ? 0.565 3.198 -14.650 1.00 96.50 95 LEU A C 1
ATOM 709 O O . LEU A 1 95 ? -0.368 2.473 -14.307 1.00 96.50 95 LEU A O 1
ATOM 713 N N . ASP A 1 96 ? 0.634 4.486 -14.314 1.00 95.75 96 ASP A N 1
ATOM 714 C CA . ASP A 1 96 ? -0.393 5.163 -13.517 1.00 95.75 96 ASP A CA 1
ATOM 715 C C . ASP A 1 96 ? -1.718 5.290 -14.309 1.00 95.75 96 ASP A C 1
ATOM 717 O O . ASP A 1 96 ? -2.789 4.991 -13.775 1.00 95.75 96 ASP A O 1
ATOM 721 N N . GLU A 1 97 ? -1.668 5.563 -15.621 1.00 96.75 97 GLU A N 1
ATOM 722 C CA . GLU A 1 97 ? -2.826 5.442 -16.528 1.00 96.75 97 GLU A CA 1
ATOM 723 C C . GLU A 1 97 ? -3.455 4.039 -16.510 1.00 96.75 97 GLU A C 1
ATOM 725 O O . GLU A 1 97 ? -4.682 3.890 -16.519 1.00 96.75 97 GLU A O 1
ATOM 730 N N . ALA A 1 98 ? -2.627 2.991 -16.528 1.00 95.88 98 ALA A N 1
ATOM 731 C CA . ALA A 1 98 ? -3.099 1.613 -16.483 1.00 95.88 98 ALA A CA 1
ATOM 732 C C . ALA A 1 98 ? -3.714 1.271 -15.116 1.00 95.88 98 ALA A C 1
ATOM 734 O O . ALA A 1 98 ? -4.731 0.582 -15.070 1.00 95.88 98 ALA A O 1
ATOM 735 N N . ALA A 1 99 ? -3.173 1.809 -14.021 1.00 95.56 99 ALA A N 1
ATOM 736 C CA . ALA A 1 99 ? -3.731 1.666 -12.679 1.00 95.56 99 ALA A CA 1
ATOM 737 C C . ALA A 1 99 ? -5.136 2.270 -12.574 1.00 95.56 99 ALA A C 1
ATOM 739 O O . ALA A 1 99 ? -6.054 1.594 -12.113 1.00 95.56 99 ALA A O 1
ATOM 740 N N . ILE A 1 100 ? -5.333 3.491 -13.086 1.00 95.44 100 ILE A N 1
ATOM 741 C CA . ILE A 1 100 ? -6.652 4.143 -13.160 1.00 95.44 100 ILE A CA 1
ATOM 742 C C . ILE A 1 100 ? -7.639 3.255 -13.936 1.00 95.44 100 ILE A C 1
ATOM 744 O O . ILE A 1 100 ? -8.750 2.996 -13.473 1.00 95.44 100 ILE A O 1
ATOM 748 N N . LYS A 1 101 ? -7.212 2.710 -15.083 1.00 95.06 101 LYS A N 1
ATOM 749 C CA . LYS A 1 101 ? -8.032 1.815 -15.921 1.00 95.06 101 LYS A CA 1
ATOM 750 C C . LYS A 1 101 ? -8.319 0.456 -15.267 1.00 95.06 101 LYS A C 1
ATOM 752 O O . LYS A 1 101 ? -9.337 -0.144 -15.598 1.00 95.06 101 LYS A O 1
ATOM 757 N N . ILE A 1 102 ? -7.469 -0.032 -14.356 1.00 92.81 102 ILE A N 1
ATOM 758 C CA . ILE A 1 102 ? -7.692 -1.254 -13.556 1.00 92.81 102 ILE A CA 1
ATOM 759 C C . ILE A 1 102 ? -8.664 -0.981 -12.401 1.00 92.81 102 ILE A C 1
ATOM 761 O O . ILE A 1 102 ? -9.606 -1.751 -12.209 1.00 92.81 102 ILE A O 1
ATOM 765 N N . ALA A 1 103 ? -8.475 0.122 -11.670 1.00 92.00 103 ALA A N 1
ATOM 766 C CA . ALA A 1 103 ? -9.336 0.525 -10.559 1.00 92.00 103 ALA A CA 1
ATOM 767 C C . ALA A 1 103 ? -10.777 0.807 -11.019 1.00 92.00 103 ALA A C 1
ATOM 769 O O . ALA A 1 103 ? -11.727 0.429 -10.339 1.00 92.00 103 ALA A O 1
ATOM 770 N N . ALA A 1 104 ? -10.938 1.395 -12.210 1.00 91.00 104 ALA A N 1
ATOM 771 C CA . ALA A 1 104 ? -12.233 1.677 -12.829 1.00 91.00 104 ALA A CA 1
ATOM 772 C C . ALA A 1 104 ? -12.946 0.446 -13.439 1.00 91.00 104 ALA A C 1
ATOM 774 O O . ALA A 1 104 ? -14.046 0.589 -13.976 1.00 91.00 104 ALA A O 1
ATOM 775 N N . GLN A 1 105 ? -12.363 -0.763 -13.399 1.00 87.38 105 GLN A N 1
ATOM 776 C CA . GLN A 1 105 ? -13.051 -1.951 -13.921 1.00 87.38 105 GLN A CA 1
ATOM 777 C C . GLN A 1 105 ? -14.230 -2.354 -13.022 1.00 87.38 105 GLN A C 1
ATOM 779 O O . GLN A 1 105 ? -14.081 -2.397 -11.799 1.00 87.38 105 GLN A O 1
ATOM 784 N N . PRO A 1 106 ? -15.382 -2.750 -13.598 1.00 77.50 106 PRO A N 1
ATOM 785 C CA . PRO A 1 106 ? -16.530 -3.178 -12.812 1.00 77.50 106 PRO A CA 1
ATOM 786 C C . PRO A 1 106 ? -16.195 -4.416 -11.973 1.00 77.50 106 PRO A C 1
ATOM 788 O O . PRO A 1 106 ? -15.657 -5.410 -12.476 1.00 77.50 106 PRO A O 1
ATOM 791 N N . VAL A 1 107 ? -16.564 -4.372 -10.691 1.00 69.19 107 VAL A N 1
ATOM 792 C CA . VAL A 1 107 ? -16.397 -5.485 -9.751 1.00 69.19 107 VAL A CA 1
ATOM 793 C C . VAL A 1 107 ? -17.349 -6.623 -10.138 1.00 69.19 107 VAL A C 1
ATOM 795 O O . VAL A 1 107 ? -18.498 -6.692 -9.708 1.00 69.19 107 VAL A O 1
ATOM 798 N N . LYS A 1 108 ? -16.863 -7.539 -10.983 1.00 62.09 108 LYS A N 1
ATOM 799 C CA . LYS A 1 108 ? -17.483 -8.859 -11.189 1.00 62.09 108 LYS A CA 1
ATOM 800 C C . LYS A 1 108 ? -17.542 -9.599 -9.844 1.00 62.09 108 LYS A C 1
ATOM 802 O O . LYS A 1 108 ? -16.703 -9.344 -8.991 1.00 62.09 108 LYS A O 1
ATOM 807 N N . LYS A 1 109 ? -18.485 -10.545 -9.699 1.00 55.59 109 LYS A N 1
ATOM 808 C CA . LYS A 1 109 ? -18.965 -11.215 -8.455 1.00 55.59 109 LYS A CA 1
ATOM 809 C C . LYS A 1 109 ? -17.935 -11.691 -7.397 1.00 55.59 109 LYS A C 1
ATOM 811 O O . LYS A 1 109 ? -18.342 -12.119 -6.325 1.00 55.59 109 LYS A O 1
ATOM 816 N N . THR A 1 110 ? -16.636 -11.658 -7.672 1.00 54.41 110 THR A N 1
ATOM 817 C CA . THR A 1 110 ? -15.545 -11.853 -6.704 1.00 54.41 110 THR A CA 1
ATOM 818 C C . THR A 1 110 ? -15.354 -10.642 -5.787 1.00 54.41 110 THR A C 1
ATOM 820 O O . THR A 1 110 ? -15.190 -9.528 -6.277 1.00 54.41 110 THR A O 1
ATOM 823 N N . THR A 1 111 ? -15.214 -10.875 -4.481 1.00 58.28 111 THR A N 1
ATOM 824 C CA . THR A 1 111 ? -14.963 -9.888 -3.404 1.00 58.28 111 THR A CA 1
ATOM 825 C C . THR A 1 111 ? -13.574 -9.211 -3.452 1.00 58.28 111 THR A C 1
ATOM 827 O O . THR A 1 111 ? -12.997 -8.871 -2.423 1.00 58.28 111 THR A O 1
ATOM 830 N N . ARG A 1 112 ? -12.976 -9.040 -4.638 1.00 70.38 112 ARG A N 1
ATOM 831 C CA . ARG A 1 112 ? -11.607 -8.532 -4.804 1.00 70.38 112 ARG A CA 1
ATOM 832 C C . ARG A 1 112 ? -11.590 -7.010 -4.954 1.00 70.38 112 ARG A C 1
ATOM 834 O O . ARG A 1 112 ? -12.200 -6.474 -5.877 1.00 70.38 112 ARG A O 1
ATOM 841 N N . SER A 1 113 ? -10.833 -6.326 -4.093 1.00 83.19 113 SER A N 1
ATOM 842 C CA . SER A 1 113 ? -10.624 -4.876 -4.189 1.00 83.19 113 SER A CA 1
ATOM 843 C C . SER A 1 113 ? -9.889 -4.501 -5.479 1.00 83.19 113 SER A C 1
ATOM 845 O O . SER A 1 113 ? -8.713 -4.825 -5.655 1.00 83.19 113 SER A O 1
ATOM 847 N N . LYS A 1 114 ? -10.573 -3.772 -6.369 1.00 89.62 114 LYS A N 1
ATOM 848 C CA . LYS A 1 114 ? -9.989 -3.275 -7.625 1.00 89.62 114 LYS A CA 1
ATOM 849 C C . LYS A 1 114 ? -8.948 -2.179 -7.421 1.00 89.62 114 LYS A C 1
ATOM 851 O O . LYS A 1 114 ? -8.025 -2.076 -8.223 1.00 89.62 114 LYS A O 1
ATOM 856 N N . GLN A 1 115 ? -9.035 -1.434 -6.317 1.00 92.00 115 GLN A N 1
ATOM 857 C CA . GLN A 1 115 ? -7.974 -0.509 -5.929 1.00 92.00 115 GLN A CA 1
ATOM 858 C C . GLN A 1 115 ? -6.695 -1.275 -5.563 1.00 92.00 115 GLN A C 1
ATOM 860 O O . GLN A 1 115 ? -5.620 -0.906 -6.018 1.00 92.00 115 GLN A O 1
ATOM 865 N N . LEU A 1 116 ? -6.799 -2.382 -4.816 1.00 93.50 116 LEU A N 1
ATOM 866 C CA . LEU A 1 116 ? -5.631 -3.194 -4.455 1.00 93.50 116 LEU A CA 1
ATOM 867 C C . LEU A 1 116 ? -4.977 -3.848 -5.688 1.00 93.50 116 LEU A C 1
ATOM 869 O O . LEU A 1 116 ? -3.754 -3.817 -5.811 1.00 93.50 116 LEU A O 1
ATOM 873 N N . ASP A 1 117 ? -5.783 -4.353 -6.631 1.00 92.94 117 ASP A N 1
ATOM 874 C CA . ASP A 1 117 ? -5.309 -4.835 -7.942 1.00 92.94 117 ASP A CA 1
ATOM 875 C C . ASP A 1 117 ? -4.521 -3.750 -8.715 1.00 92.94 117 ASP A C 1
ATOM 877 O O . ASP A 1 117 ? -3.544 -4.061 -9.400 1.00 92.94 117 ASP A O 1
ATOM 881 N N . ALA A 1 118 ? -4.933 -2.478 -8.618 1.00 94.62 118 ALA A N 1
ATOM 882 C CA . ALA A 1 118 ? -4.291 -1.344 -9.289 1.00 94.62 118 ALA A CA 1
ATOM 883 C C . ALA A 1 118 ? -3.001 -0.872 -8.590 1.00 94.62 118 ALA A C 1
ATOM 885 O O . ALA A 1 118 ? -2.007 -0.592 -9.262 1.00 94.62 118 ALA A O 1
ATOM 886 N N . GLU A 1 119 ? -2.981 -0.818 -7.255 1.00 94.31 119 GLU A N 1
ATOM 887 C CA . GLU A 1 119 ? -1.779 -0.481 -6.480 1.00 94.31 119 GLU A CA 1
ATOM 888 C C . GLU A 1 119 ? -0.679 -1.539 -6.671 1.00 94.31 119 GLU A C 1
ATOM 890 O O . GLU A 1 119 ? 0.456 -1.206 -7.026 1.00 94.31 119 GLU A O 1
ATOM 895 N N . LEU A 1 120 ? -1.020 -2.827 -6.526 1.00 92.88 120 LEU A N 1
ATOM 896 C CA . LEU A 1 120 ? -0.075 -3.933 -6.722 1.00 92.88 120 LEU A CA 1
ATOM 897 C C . LEU A 1 120 ? 0.401 -4.049 -8.174 1.00 92.88 120 LEU A C 1
ATOM 899 O O . LEU A 1 120 ? 1.563 -4.391 -8.400 1.00 92.88 120 LEU A O 1
ATOM 903 N N . PHE A 1 121 ? -0.443 -3.720 -9.159 1.00 94.25 121 PHE A N 1
ATOM 904 C CA . PHE A 1 121 ? -0.021 -3.636 -10.558 1.00 94.25 121 PHE A CA 1
ATOM 905 C C . PHE A 1 121 ? 1.136 -2.643 -10.746 1.00 94.25 121 PHE A C 1
ATOM 907 O O . PHE A 1 121 ? 2.129 -2.996 -11.389 1.00 94.25 121 PHE A O 1
ATOM 914 N N . VAL A 1 122 ? 1.042 -1.428 -10.188 1.00 94.31 122 VAL A N 1
ATOM 915 C CA . VAL A 1 122 ? 2.103 -0.418 -10.353 1.00 94.31 122 VAL A CA 1
ATOM 916 C C . VAL A 1 122 ? 3.332 -0.777 -9.530 1.00 94.31 122 VAL A C 1
ATOM 918 O O . VAL A 1 122 ? 4.435 -0.753 -10.069 1.00 94.31 122 VAL A O 1
ATOM 921 N N . VAL A 1 123 ? 3.169 -1.170 -8.261 1.00 90.69 123 VAL A N 1
ATOM 922 C CA . VAL A 1 123 ? 4.304 -1.540 -7.397 1.00 90.69 123 VAL A CA 1
ATOM 923 C C . VAL A 1 123 ? 5.101 -2.702 -8.002 1.00 90.69 123 VAL A C 1
ATOM 925 O O . VAL A 1 123 ? 6.324 -2.601 -8.090 1.00 90.69 123 VAL A O 1
ATOM 928 N N . LYS A 1 124 ? 4.437 -3.740 -8.538 1.00 88.06 124 LYS A N 1
ATOM 929 C CA . LYS A 1 124 ? 5.097 -4.817 -9.300 1.00 88.06 124 LYS A CA 1
ATOM 930 C C . LYS A 1 124 ? 5.940 -4.256 -10.447 1.00 88.06 124 LYS A C 1
ATOM 932 O O . LYS A 1 124 ? 7.124 -4.562 -10.553 1.00 88.06 124 LYS A O 1
ATOM 937 N N . HIS A 1 125 ? 5.347 -3.438 -11.313 1.00 90.56 125 HIS A N 1
ATOM 938 C CA . HIS A 1 125 ? 6.024 -2.959 -12.518 1.00 90.56 125 HIS A CA 1
ATOM 939 C C . HIS A 1 125 ? 7.119 -1.920 -12.247 1.00 90.56 125 HIS A C 1
ATOM 941 O O . HIS A 1 125 ? 8.092 -1.875 -12.996 1.00 90.56 125 HIS A O 1
ATOM 947 N N . LEU A 1 126 ? 7.025 -1.145 -11.164 1.00 89.06 126 LEU A N 1
ATOM 948 C CA . LEU A 1 126 ? 8.100 -0.259 -10.715 1.00 89.06 126 LEU A CA 1
ATOM 949 C C . LEU A 1 126 ? 9.260 -1.031 -10.069 1.00 89.06 126 LEU A C 1
ATOM 951 O O . LEU A 1 126 ? 10.410 -0.667 -10.298 1.00 89.06 126 LEU A O 1
ATOM 955 N N . LEU A 1 127 ? 8.997 -2.122 -9.337 1.00 83.62 127 LEU A N 1
ATOM 956 C CA . LEU A 1 127 ? 10.050 -3.032 -8.860 1.00 83.62 127 LEU A CA 1
ATOM 957 C C . LEU A 1 127 ? 10.788 -3.694 -10.036 1.00 83.62 127 LEU A C 1
ATOM 959 O O . LEU A 1 127 ? 12.019 -3.708 -10.049 1.00 83.62 127 LEU A O 1
ATOM 963 N N . ILE A 1 128 ? 10.053 -4.144 -11.064 1.00 82.56 128 ILE A N 1
ATOM 964 C CA . ILE A 1 128 ? 10.631 -4.622 -12.333 1.00 82.56 128 ILE A CA 1
ATOM 965 C C . ILE A 1 128 ? 11.499 -3.526 -12.963 1.00 82.56 128 ILE A C 1
ATOM 967 O O . ILE A 1 128 ? 12.677 -3.749 -13.221 1.00 82.56 128 ILE A O 1
ATOM 971 N N . LEU A 1 129 ? 10.951 -2.328 -13.190 1.00 84.50 129 LEU A N 1
ATOM 972 C CA . LEU A 1 129 ? 11.657 -1.243 -13.877 1.00 84.50 129 LEU A CA 1
ATOM 973 C C . LEU A 1 129 ? 12.904 -0.765 -13.108 1.00 84.50 129 LEU A C 1
ATOM 975 O O . LEU A 1 129 ? 13.917 -0.438 -13.726 1.00 84.50 129 LEU A O 1
ATOM 979 N N . ARG A 1 130 ? 12.865 -0.779 -11.770 1.00 82.81 130 ARG A N 1
ATOM 980 C CA . ARG A 1 130 ? 14.021 -0.516 -10.900 1.00 82.81 130 ARG A CA 1
ATOM 981 C C . ARG A 1 130 ? 15.124 -1.550 -11.114 1.00 82.81 130 ARG A C 1
ATOM 983 O O . ARG A 1 130 ? 16.253 -1.161 -11.391 1.00 82.81 130 ARG A O 1
ATOM 990 N N . GLU A 1 131 ? 14.805 -2.841 -11.036 1.00 78.31 131 GLU A N 1
ATOM 991 C CA . GLU A 1 131 ? 15.801 -3.908 -11.204 1.00 78.31 131 GLU A CA 1
ATOM 992 C C . GLU A 1 131 ? 16.402 -3.902 -12.618 1.00 78.31 131 GLU A C 1
ATOM 994 O O . GLU A 1 131 ? 17.618 -3.895 -12.796 1.00 78.31 131 GLU A O 1
ATOM 999 N N . GLN A 1 132 ? 15.549 -3.770 -13.636 1.00 75.88 132 GLN A N 1
ATOM 1000 C CA . GLN A 1 132 ? 15.953 -3.727 -15.043 1.00 75.88 132 GLN A CA 1
ATOM 1001 C C . GLN A 1 132 ? 16.752 -2.468 -15.432 1.00 75.88 132 GLN A C 1
ATOM 1003 O O . GLN A 1 132 ? 17.325 -2.422 -16.521 1.00 75.88 132 GLN A O 1
ATOM 1008 N N . THR A 1 133 ? 16.822 -1.450 -14.564 1.00 77.19 133 THR A N 1
ATOM 1009 C CA . THR A 1 133 ? 17.661 -0.255 -14.769 1.00 77.19 133 THR A CA 1
ATOM 1010 C C . THR A 1 133 ? 18.933 -0.229 -13.922 1.00 77.19 133 THR A C 1
ATOM 1012 O O . THR A 1 133 ? 19.820 0.582 -14.204 1.00 77.19 133 THR A O 1
ATOM 1015 N N . THR A 1 134 ? 19.086 -1.135 -12.948 1.00 73.94 134 THR A N 1
ATOM 1016 C CA . THR A 1 134 ? 20.303 -1.285 -12.129 1.00 73.94 134 THR A CA 1
ATOM 1017 C C . THR A 1 134 ? 21.596 -1.373 -12.965 1.00 73.94 134 THR A C 1
ATOM 1019 O O . THR A 1 134 ? 22.532 -0.636 -12.645 1.00 73.94 134 THR A O 1
ATOM 1022 N N . PRO A 1 135 ? 21.692 -2.147 -14.072 1.00 67.12 135 PRO A N 1
ATOM 1023 C CA . PRO A 1 135 ? 22.943 -2.263 -14.837 1.00 67.12 135 PRO A CA 1
ATOM 1024 C C . PRO A 1 135 ? 23.459 -0.930 -15.406 1.00 67.12 135 PRO A C 1
ATOM 1026 O O . PRO A 1 135 ? 24.646 -0.624 -15.285 1.00 67.12 135 PRO A O 1
ATOM 1029 N N . TYR A 1 136 ? 22.571 -0.092 -15.954 1.00 69.44 136 TYR A N 1
ATOM 1030 C CA . TYR A 1 136 ? 22.943 1.215 -16.522 1.00 69.44 136 TYR A CA 1
ATOM 1031 C C . TYR A 1 136 ? 23.401 2.215 -15.450 1.00 69.44 136 TYR A C 1
ATOM 1033 O O . TYR A 1 136 ? 24.127 3.156 -15.758 1.00 69.44 136 TYR A O 1
ATOM 1041 N N . ARG A 1 137 ? 22.994 2.015 -14.188 1.00 63.12 137 ARG A N 1
ATOM 1042 C CA . ARG A 1 137 ? 23.381 2.863 -13.049 1.00 63.12 137 ARG A CA 1
ATOM 1043 C C . ARG A 1 137 ? 24.821 2.591 -12.604 1.00 63.12 137 ARG A C 1
ATOM 1045 O O . ARG A 1 137 ? 25.540 3.540 -12.315 1.00 63.12 137 ARG A O 1
ATOM 1052 N N . HIS A 1 138 ? 25.268 1.332 -12.617 1.00 58.97 138 HIS A N 1
ATOM 1053 C CA . HIS A 1 138 ? 26.666 0.984 -12.318 1.00 58.97 138 HIS A CA 1
ATOM 1054 C C . HIS A 1 138 ? 27.618 1.364 -13.461 1.00 58.97 138 HIS A C 1
ATOM 1056 O O . HIS A 1 138 ? 28.669 1.948 -13.218 1.00 58.97 138 HIS A O 1
ATOM 1062 N N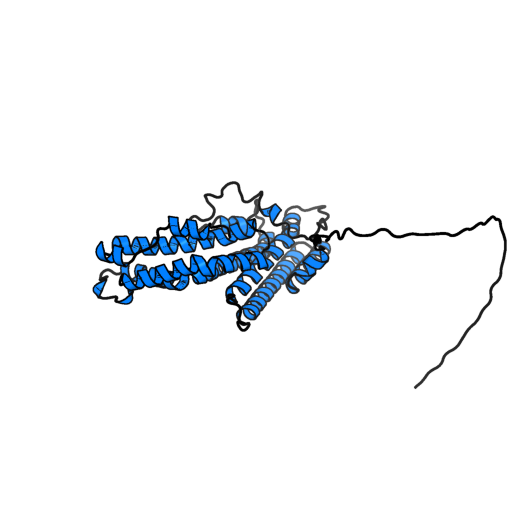 . ALA A 1 139 ? 27.224 1.135 -14.716 1.00 57.31 139 ALA A N 1
ATOM 1063 C CA . ALA A 1 139 ? 28.031 1.520 -15.879 1.00 57.31 139 ALA A CA 1
ATOM 1064 C C . ALA A 1 139 ? 28.052 3.048 -16.152 1.00 57.31 139 ALA A C 1
ATOM 1066 O O . ALA A 1 139 ? 28.788 3.518 -17.017 1.00 57.31 139 ALA A O 1
ATOM 1067 N N . ALA A 1 140 ? 27.265 3.839 -15.410 1.00 55.34 140 ALA A N 1
ATOM 1068 C CA . ALA A 1 140 ? 27.370 5.299 -15.378 1.00 55.34 140 ALA A CA 1
ATOM 1069 C C . ALA A 1 140 ? 28.402 5.813 -14.356 1.00 55.34 140 ALA A C 1
ATOM 1071 O O . ALA A 1 140 ? 28.931 6.909 -14.540 1.00 55.34 140 ALA A O 1
ATOM 1072 N N . THR A 1 141 ? 28.701 5.048 -13.297 1.00 53.53 141 THR A N 1
ATOM 1073 C CA . THR A 1 141 ? 29.706 5.408 -12.277 1.00 53.53 141 THR A CA 1
ATOM 1074 C C . THR A 1 141 ? 31.063 4.744 -12.516 1.00 53.53 141 THR A C 1
ATOM 1076 O O . THR A 1 141 ? 32.089 5.332 -12.186 1.00 53.53 141 THR A O 1
ATOM 1079 N N . GLN A 1 142 ? 31.093 3.567 -13.145 1.00 51.78 142 GLN A N 1
ATOM 1080 C CA . GLN A 1 142 ? 32.311 2.893 -13.598 1.00 51.78 142 GLN A CA 1
ATOM 1081 C C . GLN A 1 142 ? 32.459 3.050 -15.118 1.00 51.78 142 GLN A C 1
ATOM 1083 O O . GLN A 1 142 ? 31.778 2.384 -15.896 1.00 51.78 142 GLN A O 1
ATOM 1088 N N . ARG A 1 143 ? 33.340 3.965 -15.545 1.00 45.66 143 ARG A N 1
ATOM 1089 C CA . ARG A 1 143 ? 33.720 4.134 -16.957 1.00 45.66 143 ARG A CA 1
ATOM 1090 C C . ARG A 1 143 ? 34.755 3.084 -17.382 1.00 45.66 143 ARG A C 1
ATOM 1092 O O . ARG A 1 143 ? 35.610 2.712 -16.589 1.00 45.66 143 ARG A O 1
ATOM 1099 N N . ALA A 1 144 ? 34.714 2.768 -18.679 1.00 43.06 144 ALA A N 1
ATOM 1100 C CA . ALA A 1 144 ? 35.533 1.799 -19.418 1.00 43.06 144 ALA A CA 1
ATOM 1101 C C . ALA A 1 144 ? 35.166 0.309 -19.224 1.00 43.06 144 ALA A C 1
ATOM 1103 O O . ALA A 1 144 ? 35.016 -0.193 -18.118 1.00 43.06 144 ALA A O 1
ATOM 1104 N N . ASP A 1 145 ? 35.026 -0.367 -20.369 1.00 41.88 145 ASP A N 1
ATOM 1105 C CA . ASP A 1 145 ? 35.004 -1.823 -20.601 1.00 41.88 145 ASP A CA 1
ATOM 1106 C C . ASP A 1 145 ? 34.002 -2.720 -19.836 1.00 41.88 145 ASP A C 1
ATOM 1108 O O . ASP A 1 145 ? 34.145 -3.940 -19.763 1.00 41.88 145 ASP A O 1
ATOM 1112 N N . ALA A 1 146 ? 32.900 -2.153 -19.341 1.00 44.41 146 ALA A N 1
ATOM 1113 C CA . ALA A 1 146 ? 31.747 -2.944 -18.913 1.00 44.41 146 ALA A CA 1
ATOM 1114 C C . ALA A 1 146 ? 30.944 -3.459 -20.128 1.00 44.41 146 ALA A C 1
ATOM 1116 O O . ALA A 1 146 ? 29.941 -2.861 -20.532 1.00 44.41 146 ALA A O 1
ATOM 1117 N N . THR A 1 147 ? 31.345 -4.602 -20.695 1.00 45.50 147 THR A N 1
ATOM 1118 C CA . THR A 1 147 ? 30.492 -5.372 -21.617 1.00 45.50 147 THR A CA 1
ATOM 1119 C C . THR A 1 147 ? 29.236 -5.844 -20.877 1.00 45.50 147 THR A C 1
ATOM 1121 O O . THR A 1 147 ? 29.232 -6.893 -20.242 1.00 45.50 147 THR A O 1
ATOM 1124 N N . LEU A 1 148 ? 28.161 -5.038 -20.930 1.00 46.56 148 LEU A N 1
ATOM 1125 C CA . LEU A 1 148 ? 26.898 -5.294 -20.222 1.00 46.56 148 LEU A CA 1
ATOM 1126 C C . LEU A 1 148 ? 26.442 -6.748 -20.426 1.00 46.56 148 LEU A C 1
ATOM 1128 O O . LEU A 1 148 ? 26.005 -7.071 -21.542 1.00 46.56 148 LEU A O 1
ATOM 1132 N N . PRO A 1 149 ? 26.476 -7.595 -19.375 1.00 43.44 149 PRO A N 1
ATOM 1133 C CA . PRO A 1 149 ? 26.008 -8.962 -19.487 1.00 43.44 149 PRO A CA 1
ATOM 1134 C C . PRO A 1 149 ? 24.537 -8.944 -19.884 1.00 43.44 149 PRO A C 1
ATOM 1136 O O . PRO A 1 149 ? 23.720 -8.290 -19.230 1.00 43.44 149 PRO A O 1
ATOM 1139 N N . THR A 1 150 ? 24.179 -9.696 -20.922 1.00 42.22 150 THR A N 1
ATOM 1140 C CA . THR A 1 150 ? 22.790 -10.086 -21.197 1.00 42.22 150 THR A CA 1
ATOM 1141 C C . THR A 1 150 ? 22.373 -11.132 -20.168 1.00 42.22 150 THR A C 1
ATOM 1143 O O . THR A 1 150 ? 22.155 -12.293 -20.492 1.00 42.22 150 THR A O 1
ATOM 1146 N N . LYS A 1 151 ? 22.382 -10.718 -18.899 1.00 41.69 151 LYS A N 1
ATOM 1147 C CA . LYS A 1 151 ? 22.090 -11.543 -17.735 1.00 41.69 151 LYS A CA 1
ATOM 1148 C C . LYS A 1 151 ? 20.634 -11.965 -17.836 1.00 41.69 151 LYS A C 1
ATOM 1150 O O . LYS A 1 151 ? 19.781 -11.093 -18.002 1.00 41.69 151 LYS A O 1
ATOM 1155 N N . ASP A 1 152 ? 20.374 -13.268 -17.776 1.00 38.28 152 ASP A N 1
ATOM 1156 C CA . ASP A 1 152 ? 19.041 -13.810 -18.017 1.00 38.28 152 ASP A CA 1
ATOM 1157 C C . ASP A 1 152 ? 18.000 -13.077 -17.181 1.00 38.28 152 ASP A C 1
ATOM 1159 O O . ASP A 1 152 ? 18.095 -12.987 -15.957 1.00 38.28 152 ASP A O 1
ATOM 1163 N N . PHE A 1 153 ? 17.045 -12.475 -17.886 1.00 49.03 153 PHE A N 1
ATOM 1164 C CA . PHE A 1 153 ? 16.203 -11.397 -17.380 1.00 49.03 153 PHE A CA 1
ATOM 1165 C C . PHE A 1 153 ? 15.034 -11.915 -16.518 1.00 49.03 153 PHE A C 1
ATOM 1167 O O . PHE A 1 153 ? 13.893 -11.461 -16.654 1.00 49.03 153 PHE A O 1
ATOM 1174 N N . SER A 1 154 ? 15.314 -12.894 -15.657 1.00 37.59 154 SER A N 1
ATOM 1175 C CA . SER A 1 154 ? 14.425 -13.363 -14.604 1.00 37.59 154 SER A CA 1
ATOM 1176 C C . SER A 1 154 ? 14.414 -12.377 -13.434 1.00 37.59 154 SER A C 1
ATOM 1178 O O . SER A 1 154 ? 15.403 -11.715 -13.119 1.00 37.59 154 SER A O 1
ATOM 1180 N N . LEU A 1 155 ? 13.257 -12.256 -12.786 1.00 40.97 155 LEU A N 1
ATOM 1181 C CA . LEU A 1 155 ? 13.075 -11.392 -11.621 1.00 40.97 155 LEU A CA 1
ATOM 1182 C C . LEU A 1 155 ? 13.496 -12.148 -10.364 1.00 40.97 155 LEU A C 1
ATOM 1184 O O . LEU A 1 155 ? 12.656 -12.611 -9.595 1.00 40.97 155 LEU A O 1
ATOM 1188 N N . ASP A 1 156 ? 14.805 -12.297 -10.180 1.00 45.56 156 ASP A N 1
ATOM 1189 C CA . ASP A 1 156 ? 15.369 -12.936 -8.995 1.00 45.56 156 ASP A CA 1
ATOM 1190 C C . ASP A 1 156 ? 15.326 -11.992 -7.781 1.00 45.56 156 ASP A C 1
ATOM 1192 O O . ASP A 1 156 ? 16.332 -11.438 -7.334 1.00 45.56 156 ASP A O 1
ATOM 1196 N N . LEU A 1 157 ? 14.115 -11.801 -7.251 1.00 48.66 157 LEU A N 1
ATOM 1197 C CA . LEU A 1 157 ? 13.866 -11.045 -6.023 1.00 48.66 157 LEU A CA 1
ATOM 1198 C C . LEU A 1 157 ? 14.600 -11.656 -4.814 1.00 48.66 157 LEU A C 1
ATOM 1200 O O . LEU A 1 157 ? 14.917 -10.926 -3.876 1.00 48.66 157 LEU A O 1
ATOM 1204 N N . SER A 1 158 ? 14.978 -12.938 -4.873 1.00 44.81 158 SER A N 1
ATOM 1205 C CA . SER A 1 158 ? 15.812 -13.617 -3.872 1.00 44.81 158 SER A CA 1
ATOM 1206 C C . SER A 1 158 ? 17.275 -13.142 -3.861 1.00 44.81 158 SER A C 1
ATOM 1208 O O . SER A 1 158 ? 18.035 -13.528 -2.979 1.00 44.81 158 SER A O 1
ATOM 1210 N N . LYS A 1 159 ? 17.696 -12.272 -4.795 1.00 43.47 159 LYS A N 1
ATOM 1211 C CA . LYS A 1 159 ? 18.961 -11.516 -4.689 1.00 43.47 159 LYS A CA 1
ATOM 1212 C C . LYS A 1 159 ? 18.833 -10.201 -3.925 1.00 43.47 159 LYS A C 1
ATOM 1214 O O . LYS A 1 159 ? 19.852 -9.666 -3.494 1.00 43.47 159 LYS A O 1
ATOM 1219 N N . PHE A 1 160 ? 17.622 -9.677 -3.737 1.00 43.91 160 PHE A N 1
ATOM 1220 C CA . PHE A 1 160 ? 17.408 -8.438 -2.982 1.00 43.91 160 PHE A CA 1
ATOM 1221 C C . PHE A 1 160 ? 17.591 -8.675 -1.467 1.00 43.91 160 PHE A C 1
ATOM 1223 O O . PHE A 1 160 ? 18.031 -7.790 -0.740 1.00 43.91 160 PHE A O 1
ATOM 1230 N N . THR A 1 161 ? 17.335 -9.904 -1.017 1.00 45.72 161 THR A N 1
ATOM 1231 C CA . THR A 1 161 ? 17.259 -10.356 0.383 1.00 45.72 161 THR A CA 1
ATOM 1232 C C . THR A 1 161 ? 18.589 -10.257 1.137 1.00 45.72 161 THR A C 1
ATOM 1234 O O . THR A 1 161 ? 18.636 -9.715 2.239 1.00 45.72 161 THR A O 1
ATOM 1237 N N . ASN A 1 162 ? 19.698 -10.663 0.515 1.00 37.94 162 ASN A N 1
ATOM 1238 C CA . ASN A 1 162 ? 21.032 -10.669 1.131 1.00 37.94 162 ASN A CA 1
ATOM 1239 C C . ASN A 1 162 ? 21.599 -9.259 1.427 1.00 37.94 162 ASN A C 1
ATOM 1241 O O . ASN A 1 162 ? 22.691 -9.146 1.970 1.00 37.94 162 ASN A O 1
ATOM 1245 N N . VAL A 1 163 ? 20.881 -8.185 1.068 1.00 41.03 163 VAL A N 1
ATOM 1246 C CA . VAL A 1 163 ? 21.208 -6.779 1.403 1.00 41.03 163 VAL A CA 1
ATOM 1247 C C . VAL A 1 163 ? 20.157 -6.163 2.353 1.00 41.03 163 VAL A C 1
ATOM 1249 O O . VAL A 1 163 ? 20.257 -5.004 2.740 1.00 41.03 163 VAL A O 1
ATOM 1252 N N . ILE A 1 164 ? 19.130 -6.929 2.738 1.00 40.53 164 ILE A N 1
ATOM 1253 C CA . ILE A 1 164 ? 17.967 -6.465 3.513 1.00 40.53 164 ILE A CA 1
ATOM 1254 C C . ILE A 1 164 ? 18.035 -6.883 4.993 1.00 40.53 164 ILE A C 1
ATOM 1256 O O . ILE A 1 164 ? 17.569 -6.140 5.857 1.00 40.53 164 ILE A O 1
ATOM 1260 N N . PHE A 1 165 ? 18.577 -8.065 5.303 1.00 39.59 165 PHE A N 1
ATOM 1261 C CA . PHE A 1 165 ? 18.270 -8.755 6.567 1.00 39.59 165 PHE A CA 1
ATOM 1262 C C . PHE A 1 165 ? 19.037 -8.300 7.820 1.00 39.59 165 PHE A C 1
ATOM 1264 O O . PHE A 1 165 ? 18.542 -8.543 8.921 1.00 39.59 165 PHE A O 1
ATOM 1271 N N . ASP A 1 166 ? 20.170 -7.604 7.692 1.00 40.88 166 ASP A N 1
ATOM 1272 C CA . ASP A 1 166 ? 21.071 -7.313 8.827 1.00 40.88 166 ASP A CA 1
ATOM 1273 C C . ASP A 1 166 ? 20.476 -6.422 9.939 1.00 40.88 166 ASP A C 1
ATOM 1275 O O . ASP A 1 166 ? 21.015 -6.391 11.044 1.00 40.88 166 ASP A O 1
ATOM 1279 N N . ASP A 1 167 ? 19.375 -5.693 9.697 1.00 43.34 167 ASP A N 1
ATOM 1280 C CA . ASP A 1 167 ? 18.831 -4.760 10.700 1.00 43.34 167 ASP A CA 1
ATOM 1281 C C . ASP A 1 167 ? 17.297 -4.610 10.697 1.00 43.34 167 ASP A C 1
ATOM 1283 O O . ASP A 1 167 ? 16.741 -3.506 10.735 1.00 43.34 167 ASP A O 1
ATOM 1287 N N . ALA A 1 168 ? 16.589 -5.745 10.681 1.00 44.00 168 ALA A N 1
ATOM 1288 C CA . ALA A 1 168 ? 15.119 -5.830 10.692 1.00 44.00 168 ALA A CA 1
ATOM 1289 C C . ALA A 1 168 ? 14.415 -4.995 11.790 1.00 44.00 168 ALA A C 1
ATOM 1291 O O . ALA A 1 168 ? 13.239 -4.654 11.658 1.00 44.00 168 ALA A O 1
ATOM 1292 N N . SER A 1 169 ? 15.127 -4.634 12.864 1.00 42.56 169 SER A N 1
ATOM 1293 C CA . SER A 1 169 ? 14.598 -3.839 13.979 1.00 42.56 169 SER A CA 1
ATOM 1294 C C . SER A 1 169 ? 14.362 -2.354 13.654 1.00 42.56 169 SER A C 1
ATOM 1296 O O . SER A 1 169 ? 13.519 -1.721 14.292 1.00 42.56 169 SER A O 1
ATOM 1298 N N . LYS A 1 170 ? 15.076 -1.782 12.670 1.00 40.50 170 LYS A N 1
ATOM 1299 C CA . LYS A 1 170 ? 15.121 -0.320 12.443 1.00 40.50 170 LYS A CA 1
ATOM 1300 C C . LYS A 1 170 ? 14.289 0.188 11.261 1.00 40.50 170 LYS A C 1
ATOM 1302 O O . LYS A 1 170 ? 14.119 1.397 11.125 1.00 40.50 170 LYS A O 1
ATOM 1307 N N . TRP A 1 171 ? 13.733 -0.696 10.426 1.00 45.25 171 TRP A N 1
ATOM 1308 C CA . TRP A 1 171 ? 13.178 -0.340 9.105 1.00 45.25 171 TRP A CA 1
ATOM 1309 C C . TRP A 1 171 ? 12.077 0.746 9.108 1.00 45.25 171 TRP A C 1
ATOM 1311 O O . TRP A 1 171 ? 11.946 1.469 8.118 1.00 45.25 171 TRP A O 1
ATOM 1321 N N . PHE A 1 172 ? 11.292 0.860 10.191 1.00 47.28 172 PHE A N 1
ATOM 1322 C CA . PHE A 1 172 ? 10.092 1.714 10.275 1.00 47.28 172 PHE A CA 1
ATOM 1323 C C . PHE A 1 172 ? 9.915 2.419 11.637 1.00 47.28 172 PHE A C 1
ATOM 1325 O O . PHE A 1 172 ? 8.838 2.353 12.251 1.00 47.28 172 PHE A O 1
ATOM 1332 N N . SER A 1 173 ? 10.952 3.108 12.129 1.00 33.78 173 SER A N 1
ATOM 1333 C CA . SER A 1 173 ? 10.729 4.145 13.153 1.00 33.78 173 SER A CA 1
ATOM 1334 C C . SER A 1 173 ? 9.875 5.273 12.550 1.00 33.78 173 SER A C 1
ATOM 1336 O O . SER A 1 173 ? 10.053 5.621 11.385 1.00 33.78 173 SER A O 1
ATOM 1338 N N . ILE A 1 174 ? 8.925 5.831 13.307 1.00 38.38 174 ILE A N 1
ATOM 1339 C CA . ILE A 1 174 ? 7.894 6.748 12.772 1.00 38.38 174 ILE A CA 1
ATOM 1340 C C . ILE A 1 174 ? 8.384 8.209 12.640 1.00 38.38 174 ILE A C 1
ATOM 1342 O O . ILE A 1 174 ? 7.633 9.162 12.816 1.00 38.38 174 ILE A O 1
ATOM 1346 N N . SER A 1 175 ? 9.673 8.379 12.340 1.00 35.91 175 SER A N 1
ATOM 1347 C CA . SER A 1 175 ? 10.341 9.667 12.134 1.00 35.91 175 SER A CA 1
ATOM 1348 C C . SER A 1 175 ? 10.543 9.953 10.639 1.00 35.91 175 SER A C 1
ATOM 1350 O O . SER A 1 175 ? 10.499 9.048 9.805 1.00 35.91 175 SER A O 1
ATOM 1352 N N . SER A 1 176 ? 10.779 11.217 10.283 1.00 40.16 176 SER A N 1
ATOM 1353 C CA . SER A 1 176 ? 10.737 11.732 8.901 1.00 40.16 176 SER A CA 1
ATOM 1354 C C . SER A 1 176 ? 11.757 11.117 7.924 1.00 40.16 176 SER A C 1
ATOM 1356 O O . SER A 1 176 ? 11.638 11.318 6.717 1.00 40.16 176 SER A O 1
ATOM 1358 N N . ASN A 1 177 ? 12.720 10.332 8.416 1.00 40.75 177 ASN A N 1
ATOM 1359 C CA . ASN A 1 177 ? 13.721 9.612 7.626 1.00 40.75 177 ASN A CA 1
ATOM 1360 C C . ASN A 1 177 ? 13.424 8.101 7.652 1.00 40.75 177 ASN A C 1
ATOM 1362 O O . ASN A 1 177 ? 13.901 7.372 8.518 1.00 40.75 177 ASN A O 1
ATOM 1366 N N . ASN A 1 178 ? 12.601 7.627 6.713 1.00 45.84 178 ASN A N 1
ATOM 1367 C CA . ASN A 1 178 ? 12.201 6.218 6.638 1.00 45.84 178 ASN A CA 1
ATOM 1368 C C . ASN A 1 178 ? 13.290 5.352 5.984 1.00 45.84 178 ASN A C 1
ATOM 1370 O O . ASN A 1 178 ? 13.423 5.353 4.759 1.00 45.84 178 ASN A O 1
ATOM 1374 N N . THR A 1 179 ? 14.004 4.547 6.773 1.00 41.47 179 THR A N 1
ATOM 1375 C CA . THR A 1 179 ? 15.091 3.683 6.278 1.00 41.47 179 THR A CA 1
ATOM 1376 C C . THR A 1 179 ? 14.615 2.583 5.319 1.00 41.47 179 THR A C 1
ATOM 1378 O O . THR A 1 179 ? 15.384 2.163 4.471 1.00 41.47 179 THR A O 1
ATOM 1381 N N . PHE A 1 180 ? 13.344 2.162 5.333 1.00 42.94 180 PHE A N 1
ATOM 1382 C CA . PHE A 1 180 ? 12.781 1.333 4.247 1.00 42.94 180 PHE A CA 1
ATOM 1383 C C . PHE A 1 180 ? 12.707 2.068 2.903 1.00 42.94 180 PHE A C 1
ATOM 1385 O O . PHE A 1 180 ? 13.010 1.499 1.854 1.00 42.94 180 PHE A O 1
ATOM 1392 N N . LEU A 1 181 ? 12.310 3.345 2.922 1.00 49.03 181 LEU A N 1
ATOM 1393 C CA . LEU A 1 181 ? 12.325 4.164 1.715 1.00 49.03 181 LEU A CA 1
ATOM 1394 C C . LEU A 1 181 ? 13.763 4.421 1.282 1.00 49.03 181 LEU A C 1
ATOM 1396 O O . LEU A 1 181 ? 14.023 4.390 0.090 1.00 49.03 181 LEU A O 1
ATOM 1400 N N . GLU A 1 182 ? 14.692 4.595 2.219 1.00 48.06 182 GLU A N 1
ATOM 1401 C CA . GLU A 1 182 ? 16.120 4.612 1.920 1.00 48.06 182 GLU A CA 1
ATOM 1402 C C . GLU A 1 182 ? 16.581 3.284 1.300 1.00 48.06 182 GLU A C 1
ATOM 1404 O O . GLU A 1 182 ? 17.110 3.309 0.207 1.00 48.06 182 GLU A O 1
ATOM 1409 N N . LEU A 1 183 ? 16.288 2.118 1.871 1.00 44.50 183 LEU A N 1
ATOM 1410 C CA . LEU A 1 183 ? 16.693 0.802 1.353 1.00 44.50 183 LEU A CA 1
ATOM 1411 C C . LEU A 1 183 ? 16.123 0.498 -0.049 1.00 44.50 183 LEU A C 1
ATOM 1413 O O . LEU A 1 183 ? 16.796 -0.090 -0.896 1.00 44.50 183 LEU A O 1
ATOM 1417 N N . ILE A 1 184 ? 14.905 0.963 -0.346 1.00 47.25 184 ILE A N 1
ATOM 1418 C CA . ILE A 1 184 ? 14.365 0.930 -1.711 1.00 47.25 184 ILE A CA 1
ATOM 1419 C C . ILE A 1 184 ? 15.064 1.963 -2.609 1.00 47.25 184 ILE A C 1
ATOM 1421 O O . ILE A 1 184 ? 15.407 1.629 -3.744 1.00 47.25 184 ILE A O 1
ATOM 1425 N N . THR A 1 185 ? 15.323 3.187 -2.144 1.00 45.06 185 THR A N 1
ATOM 1426 C CA . THR A 1 185 ? 15.902 4.258 -2.979 1.00 45.06 185 THR A CA 1
ATOM 1427 C C . THR A 1 185 ? 17.431 4.374 -2.929 1.00 45.06 185 THR A C 1
ATOM 1429 O O . THR A 1 185 ? 17.996 5.216 -3.620 1.00 45.06 185 THR A O 1
ATOM 1432 N N . THR A 1 186 ? 18.135 3.500 -2.209 1.00 40.56 186 THR A N 1
ATOM 1433 C CA . THR A 1 186 ? 19.583 3.565 -1.942 1.00 40.56 186 THR A CA 1
ATOM 1434 C C . THR A 1 186 ? 20.263 2.237 -2.270 1.00 40.56 186 THR A C 1
ATOM 1436 O O . THR A 1 186 ? 19.765 1.146 -2.041 1.00 40.56 186 THR A O 1
ATOM 1439 N N . VAL A 1 187 ? 21.425 2.382 -2.894 1.00 42.97 187 VAL A N 1
ATOM 1440 C CA . VAL A 1 187 ? 22.505 1.404 -3.051 1.00 42.97 187 VAL A CA 1
ATOM 1441 C C . VAL A 1 187 ? 23.735 2.270 -2.770 1.00 42.97 187 VAL A C 1
ATOM 1443 O O . VAL A 1 187 ? 23.741 3.403 -3.270 1.00 42.97 187 VAL A O 1
ATOM 1446 N N . PRO A 1 188 ? 24.692 1.841 -1.930 1.00 47.06 188 PRO A N 1
ATOM 1447 C CA . PRO A 1 188 ? 25.765 2.716 -1.462 1.00 47.06 188 PRO A CA 1
ATOM 1448 C C . PRO A 1 188 ? 26.660 3.230 -2.602 1.00 47.06 188 PRO A C 1
ATOM 1450 O O . PRO A 1 188 ? 26.629 2.701 -3.711 1.00 47.06 188 PRO A O 1
ATOM 1453 N N . VAL A 1 189 ? 27.511 4.206 -2.249 1.00 36.47 189 VAL A N 1
ATOM 1454 C CA . VAL A 1 189 ? 28.549 4.891 -3.055 1.00 36.47 189 VAL A CA 1
ATOM 1455 C C . VAL A 1 189 ? 28.132 6.241 -3.670 1.00 36.47 189 VAL A C 1
ATOM 1457 O O . VAL A 1 189 ? 27.362 6.310 -4.620 1.00 36.47 189 VAL A O 1
ATOM 1460 N N . GLN A 1 190 ? 28.741 7.291 -3.096 1.00 36.97 190 GLN A N 1
ATOM 1461 C CA . GLN A 1 190 ? 29.267 8.535 -3.694 1.00 36.97 190 GLN A CA 1
ATOM 1462 C C . GLN A 1 190 ? 28.462 9.198 -4.833 1.00 36.97 190 GLN A C 1
ATOM 1464 O O . GLN A 1 190 ? 28.379 8.698 -5.953 1.00 36.97 190 GLN A O 1
ATOM 1469 N N . VAL A 1 191 ? 27.950 10.403 -4.560 1.00 39.19 191 VAL A N 1
ATOM 1470 C CA . VAL A 1 191 ? 27.185 11.212 -5.520 1.00 39.19 191 VAL A CA 1
ATOM 1471 C C . VAL A 1 191 ? 28.102 11.865 -6.559 1.00 39.19 191 VAL A C 1
ATOM 1473 O O . VAL A 1 191 ? 29.037 12.580 -6.215 1.00 39.19 191 VAL A O 1
ATOM 1476 N N . SER A 1 192 ? 27.746 11.707 -7.834 1.00 38.19 192 SER A N 1
ATOM 1477 C CA . SER A 1 192 ? 28.070 12.660 -8.898 1.00 38.19 192 SER A CA 1
ATOM 1478 C C . SER A 1 192 ? 26.745 13.122 -9.506 1.00 38.19 192 SER A C 1
ATOM 1480 O O . SER A 1 192 ? 25.884 12.296 -9.810 1.00 38.19 192 SER A O 1
ATOM 1482 N N . GLU A 1 193 ? 26.532 14.433 -9.597 1.00 45.91 193 GLU A N 1
ATOM 1483 C CA . GLU A 1 193 ? 25.184 15.024 -9.647 1.00 45.91 193 GLU A CA 1
ATOM 1484 C C . GLU A 1 193 ? 24.349 14.579 -10.861 1.00 45.91 193 GLU A C 1
ATOM 1486 O O . GLU A 1 193 ? 23.141 14.364 -10.744 1.00 45.91 193 GLU A O 1
ATOM 1491 N N . THR A 1 194 ? 24.987 14.364 -12.016 1.00 45.56 194 THR A N 1
ATOM 1492 C CA . THR A 1 194 ? 24.308 14.081 -13.291 1.00 45.56 194 THR A CA 1
ATOM 1493 C C . THR A 1 194 ? 23.699 12.675 -13.392 1.00 45.56 194 THR A C 1
ATOM 1495 O O . THR A 1 194 ? 22.820 12.458 -14.222 1.00 45.56 194 THR A O 1
ATOM 1498 N N . SER A 1 195 ? 24.130 11.701 -12.578 1.00 47.81 195 SER A N 1
ATOM 1499 C CA . SER A 1 195 ? 23.624 10.314 -12.647 1.00 47.81 195 SER A CA 1
ATOM 1500 C C . SER A 1 195 ? 22.419 10.042 -11.733 1.00 47.81 195 SER A C 1
ATOM 1502 O O . SER A 1 195 ? 21.832 8.958 -11.775 1.00 47.81 195 SER A O 1
ATOM 1504 N N . GLY A 1 196 ? 22.017 11.021 -10.913 1.00 54.09 196 GLY A N 1
ATOM 1505 C CA . GLY A 1 196 ? 20.943 10.859 -9.933 1.00 54.09 196 GLY A CA 1
ATOM 1506 C C . GLY A 1 196 ? 19.517 10.909 -10.498 1.00 54.09 196 GLY A C 1
ATOM 1507 O O . GLY A 1 196 ? 18.616 10.331 -9.892 1.00 54.09 196 GLY A O 1
ATOM 1508 N N . ASP A 1 197 ? 19.273 11.587 -11.623 1.00 63.38 197 ASP A N 1
ATOM 1509 C CA . ASP A 1 197 ? 17.908 11.988 -12.011 1.00 63.38 197 ASP A CA 1
ATOM 1510 C C . ASP A 1 197 ? 17.043 10.812 -12.512 1.00 63.38 197 ASP A C 1
ATOM 1512 O O . ASP A 1 197 ? 15.995 10.512 -11.936 1.00 63.38 197 ASP A O 1
ATOM 1516 N N . SER A 1 198 ? 17.539 10.039 -13.486 1.00 69.38 198 SER A N 1
ATOM 1517 C CA . SER A 1 198 ? 16.884 8.823 -14.013 1.00 69.38 198 SER A CA 1
ATOM 1518 C C . SER A 1 198 ? 16.506 7.817 -12.915 1.00 69.38 198 SER A C 1
ATOM 1520 O O . SER A 1 198 ? 15.474 7.150 -12.989 1.00 69.38 198 SER A O 1
ATOM 1522 N N . ARG A 1 199 ? 17.330 7.732 -11.860 1.00 70.50 199 ARG A N 1
ATOM 1523 C CA . ARG A 1 199 ? 17.060 6.938 -10.655 1.00 70.50 199 ARG A CA 1
ATOM 1524 C C . ARG A 1 199 ? 15.907 7.531 -9.843 1.00 70.50 199 ARG A C 1
ATOM 1526 O O . ARG A 1 199 ? 14.971 6.808 -9.504 1.00 70.50 199 ARG A O 1
ATOM 1533 N N . ARG A 1 200 ? 15.975 8.832 -9.534 1.00 76.88 200 ARG A N 1
ATOM 1534 C CA . ARG A 1 200 ? 15.002 9.549 -8.692 1.00 76.88 200 ARG A CA 1
ATOM 1535 C C . ARG A 1 200 ? 13.580 9.477 -9.246 1.00 76.88 200 ARG A C 1
ATOM 1537 O O . ARG A 1 200 ? 12.655 9.419 -8.442 1.00 76.88 200 ARG A O 1
ATOM 1544 N N . VAL A 1 201 ? 13.392 9.403 -10.567 1.00 82.06 201 VAL A N 1
ATOM 1545 C CA . VAL A 1 201 ? 12.071 9.182 -11.191 1.00 82.06 201 VAL A CA 1
ATOM 1546 C C . VAL A 1 201 ? 11.414 7.889 -10.687 1.00 82.06 201 VAL A C 1
ATOM 1548 O O . VAL A 1 201 ? 10.314 7.937 -10.132 1.00 82.06 201 VAL A O 1
ATOM 1551 N N . ILE A 1 202 ? 12.088 6.740 -10.833 1.00 83.94 202 ILE A N 1
ATOM 1552 C CA . ILE A 1 202 ? 11.552 5.430 -10.415 1.00 83.94 202 ILE A CA 1
ATOM 1553 C C . ILE A 1 202 ? 11.425 5.376 -8.890 1.00 83.94 202 ILE A C 1
ATOM 1555 O O . ILE A 1 202 ? 10.372 5.025 -8.360 1.00 83.94 202 ILE A O 1
ATOM 1559 N N . ASP A 1 203 ? 12.492 5.764 -8.191 1.00 80.50 203 ASP A N 1
ATOM 1560 C CA . ASP A 1 203 ? 12.614 5.678 -6.736 1.00 80.50 203 ASP A CA 1
ATOM 1561 C C . ASP A 1 203 ? 11.563 6.566 -6.019 1.00 80.50 203 ASP A C 1
ATOM 1563 O O . ASP A 1 203 ? 11.009 6.167 -4.991 1.00 80.50 203 ASP A O 1
ATOM 1567 N N . SER A 1 204 ? 11.209 7.729 -6.587 1.00 84.25 204 SER A N 1
ATOM 1568 C CA . SER A 1 204 ? 10.145 8.618 -6.085 1.00 84.25 204 SER A CA 1
ATOM 1569 C C . SER A 1 204 ? 8.735 8.089 -6.379 1.00 84.25 204 SER A C 1
ATOM 1571 O O . SER A 1 204 ? 7.887 8.062 -5.485 1.00 84.25 204 SER A O 1
ATOM 1573 N N . ARG A 1 205 ? 8.468 7.596 -7.600 1.00 87.44 205 ARG A N 1
ATOM 1574 C CA . ARG A 1 205 ? 7.166 6.985 -7.934 1.00 87.44 205 ARG A CA 1
ATOM 1575 C C . ARG A 1 205 ? 6.911 5.748 -7.069 1.00 87.44 205 ARG A C 1
ATOM 1577 O O . ARG A 1 205 ? 5.848 5.646 -6.464 1.00 87.44 205 ARG A O 1
ATOM 1584 N N . LEU A 1 206 ? 7.896 4.859 -6.924 1.00 86.56 206 LEU A N 1
ATOM 1585 C CA . LEU A 1 206 ? 7.784 3.642 -6.110 1.00 86.56 206 LEU A CA 1
ATOM 1586 C C . LEU A 1 206 ? 7.531 3.974 -4.631 1.00 86.56 206 LEU A C 1
ATOM 1588 O O . LEU A 1 206 ? 6.632 3.400 -4.022 1.00 86.56 206 LEU A O 1
ATOM 1592 N N . ARG A 1 207 ? 8.240 4.966 -4.079 1.00 82.06 207 ARG A N 1
ATOM 1593 C CA . ARG A 1 207 ? 7.984 5.530 -2.742 1.00 82.06 207 ARG A CA 1
ATOM 1594 C C . ARG A 1 207 ? 6.529 5.983 -2.566 1.00 82.06 207 ARG A C 1
ATOM 1596 O O . ARG A 1 207 ? 5.915 5.658 -1.550 1.00 82.06 207 ARG A O 1
ATOM 1603 N N . THR A 1 208 ? 5.966 6.695 -3.538 1.00 87.50 208 THR A N 1
ATOM 1604 C CA . THR A 1 208 ? 4.578 7.185 -3.486 1.00 87.50 208 THR A CA 1
ATOM 1605 C C . THR A 1 208 ? 3.564 6.041 -3.570 1.00 87.50 208 THR A C 1
ATOM 1607 O O . THR A 1 208 ? 2.717 5.912 -2.684 1.00 87.50 208 THR A O 1
ATOM 1610 N N . ARG A 1 209 ? 3.688 5.157 -4.571 1.00 89.75 209 ARG A N 1
ATOM 1611 C CA . ARG A 1 209 ? 2.752 4.036 -4.781 1.00 89.75 209 ARG A CA 1
ATOM 1612 C C . ARG A 1 209 ? 2.828 2.999 -3.647 1.00 89.75 209 ARG A C 1
ATOM 1614 O O . ARG A 1 209 ? 1.802 2.458 -3.263 1.00 89.75 209 ARG A O 1
ATOM 1621 N N . CYS A 1 210 ? 3.987 2.782 -3.012 1.00 88.19 210 CYS A N 1
ATOM 1622 C CA . CYS A 1 210 ? 4.079 1.939 -1.810 1.00 88.19 210 CYS A CA 1
ATOM 1623 C C . CYS A 1 210 ? 3.314 2.522 -0.606 1.00 88.19 210 CYS A C 1
ATOM 1625 O O . CYS A 1 210 ? 2.633 1.779 0.095 1.00 88.19 210 CYS A O 1
ATOM 1627 N N . ASN A 1 211 ? 3.368 3.838 -0.364 1.00 88.94 211 ASN A N 1
ATOM 1628 C CA . ASN A 1 211 ? 2.592 4.461 0.721 1.00 88.94 211 ASN A CA 1
ATOM 1629 C C . ASN A 1 211 ? 1.076 4.430 0.450 1.00 88.94 211 ASN A C 1
ATOM 1631 O O . ASN A 1 211 ? 0.274 4.259 1.375 1.00 88.94 211 ASN A O 1
ATOM 1635 N N . GLN A 1 212 ? 0.680 4.541 -0.821 1.00 92.50 212 GLN A N 1
ATOM 1636 C CA . GLN A 1 212 ? -0.707 4.375 -1.256 1.00 92.50 212 GLN A CA 1
ATOM 1637 C C . GLN A 1 212 ? -1.168 2.917 -1.097 1.00 92.50 212 GLN A C 1
ATOM 1639 O O . GLN A 1 212 ? -2.180 2.692 -0.441 1.00 92.50 212 GLN A O 1
ATOM 1644 N N . LEU A 1 213 ? -0.372 1.929 -1.524 1.00 93.88 213 LEU A N 1
ATOM 1645 C CA . LEU A 1 213 ? -0.609 0.501 -1.277 1.00 93.88 213 LEU A CA 1
ATOM 1646 C C . LEU A 1 213 ? -0.795 0.185 0.218 1.00 93.88 213 LEU A C 1
ATOM 1648 O O . LEU A 1 213 ? -1.747 -0.507 0.579 1.00 93.88 213 LEU A O 1
ATOM 1652 N N . ILE A 1 214 ? 0.072 0.703 1.097 1.00 92.19 214 ILE A N 1
ATOM 1653 C CA . ILE A 1 214 ? -0.040 0.498 2.553 1.00 92.19 214 ILE A CA 1
ATOM 1654 C C . ILE A 1 214 ? -1.349 1.092 3.088 1.00 92.19 214 ILE A C 1
ATOM 1656 O O . ILE A 1 214 ? -2.037 0.454 3.885 1.00 92.19 214 ILE A O 1
ATOM 1660 N N . THR A 1 215 ? -1.714 2.287 2.617 1.00 93.25 215 THR A N 1
ATOM 1661 C CA . THR A 1 215 ? -2.968 2.964 2.972 1.00 93.25 215 THR A CA 1
ATOM 1662 C C . THR A 1 215 ? -4.182 2.160 2.512 1.00 93.25 215 THR A C 1
ATOM 1664 O O . THR A 1 215 ? -4.983 1.750 3.345 1.00 93.25 215 THR A O 1
ATOM 1667 N N . THR A 1 216 ? -4.282 1.848 1.218 1.00 94.25 216 THR A N 1
ATOM 1668 C CA . THR A 1 216 ? -5.370 1.053 0.632 1.00 94.25 216 THR A CA 1
ATOM 1669 C C . THR A 1 216 ? -5.524 -0.306 1.312 1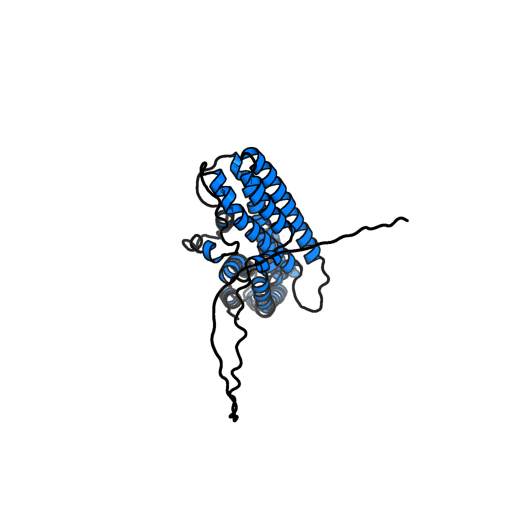.00 94.25 216 THR A C 1
ATOM 1671 O O . THR A 1 216 ? -6.644 -0.720 1.596 1.00 94.25 216 THR A O 1
ATOM 1674 N N . THR A 1 217 ? -4.423 -1.005 1.599 1.00 94.94 217 THR A N 1
ATOM 1675 C CA . THR A 1 217 ? -4.483 -2.358 2.176 1.00 94.94 217 THR A CA 1
ATOM 1676 C C . THR A 1 217 ? -4.888 -2.339 3.651 1.00 94.94 217 THR A C 1
ATOM 1678 O O . THR A 1 217 ? -5.652 -3.202 4.078 1.00 94.94 217 THR A O 1
ATOM 1681 N N . ALA A 1 218 ? -4.442 -1.343 4.426 1.00 95.00 218 ALA A N 1
ATOM 1682 C CA . ALA A 1 218 ? -4.901 -1.162 5.803 1.00 95.00 218 ALA A CA 1
ATOM 1683 C C . ALA A 1 218 ? -6.378 -0.729 5.860 1.00 95.00 218 ALA A C 1
ATOM 1685 O O . ALA A 1 218 ? -7.139 -1.265 6.664 1.00 95.00 218 ALA A O 1
ATOM 1686 N N . ASP A 1 219 ? -6.814 0.176 4.978 1.00 94.75 219 ASP A N 1
ATOM 1687 C CA . ASP A 1 219 ? -8.199 0.661 4.929 1.00 94.75 219 ASP A CA 1
ATOM 1688 C C . ASP A 1 219 ? -9.224 -0.457 4.655 1.00 94.75 219 ASP A C 1
ATOM 1690 O O . ASP A 1 219 ? -10.329 -0.411 5.194 1.00 94.75 219 ASP A O 1
ATOM 1694 N N . LEU A 1 220 ? -8.850 -1.504 3.907 1.00 93.81 220 LEU A N 1
ATOM 1695 C CA . LEU A 1 220 ? -9.684 -2.700 3.691 1.00 93.81 220 LEU A CA 1
ATOM 1696 C C . LEU A 1 220 ? -9.945 -3.530 4.965 1.00 93.81 220 LEU A C 1
ATOM 1698 O O . LEU A 1 220 ? -10.831 -4.384 4.954 1.00 93.81 220 LEU A O 1
ATOM 1702 N N . VAL A 1 221 ? -9.181 -3.310 6.041 1.00 94.75 221 VAL A N 1
ATOM 1703 C CA . VAL A 1 221 ? -9.285 -4.059 7.307 1.00 94.75 221 VAL A CA 1
ATOM 1704 C C . VAL A 1 221 ? -9.719 -3.160 8.465 1.00 94.75 221 VAL A C 1
ATOM 1706 O O . VAL A 1 221 ? -10.617 -3.527 9.216 1.00 94.75 221 VAL A O 1
ATOM 1709 N N . VAL A 1 222 ? -9.105 -1.981 8.609 1.00 96.12 222 VAL A N 1
ATOM 1710 C CA . VAL A 1 222 ? -9.347 -1.047 9.724 1.00 96.12 222 VAL A CA 1
ATOM 1711 C C . VAL A 1 222 ? -9.933 0.298 9.295 1.00 96.12 222 VAL A C 1
ATOM 1713 O O . VAL A 1 222 ? -10.145 1.140 10.154 1.00 96.12 222 VAL A O 1
ATOM 1716 N N . GLY A 1 223 ? -10.227 0.537 8.013 1.00 95.31 223 GLY A N 1
ATOM 1717 C CA . GLY A 1 223 ? -10.611 1.862 7.495 1.00 95.31 223 GLY A CA 1
ATOM 1718 C C . GLY A 1 223 ? -11.707 2.613 8.279 1.00 95.31 223 GLY A C 1
ATOM 1719 O O . GLY A 1 223 ? -11.533 3.812 8.520 1.00 95.31 223 GLY A O 1
ATOM 1720 N N . PRO A 1 224 ? -12.808 1.966 8.712 1.00 95.00 224 PRO A N 1
ATOM 1721 C CA . PRO A 1 224 ? -13.819 2.606 9.558 1.00 95.00 224 PRO A CA 1
ATOM 1722 C C . PRO A 1 224 ? -13.298 2.955 10.962 1.00 95.00 224 PRO A C 1
ATOM 1724 O O . PRO A 1 224 ? -13.479 4.079 11.420 1.00 95.00 224 PRO A O 1
ATOM 1727 N N . LEU A 1 225 ? -12.591 2.020 11.609 1.00 95.25 225 LEU A N 1
ATOM 1728 C CA . LEU A 1 225 ? -11.969 2.220 12.924 1.00 95.25 225 LEU A CA 1
ATOM 1729 C C . LEU A 1 225 ? -10.890 3.313 12.880 1.00 95.25 225 LEU A C 1
ATOM 1731 O O . LEU A 1 225 ? -10.794 4.104 13.807 1.00 95.25 225 LEU A O 1
ATOM 1735 N N . LEU A 1 226 ? -10.122 3.384 11.790 1.00 95.06 226 LEU A N 1
ATOM 1736 C CA . LEU A 1 226 ? -9.088 4.387 11.550 1.00 95.06 226 LEU A CA 1
ATOM 1737 C C . LEU A 1 226 ? -9.681 5.801 11.537 1.00 95.06 226 LEU A C 1
ATOM 1739 O O . LEU A 1 226 ? -9.274 6.643 12.332 1.00 95.06 226 LEU A O 1
ATOM 1743 N N . ARG A 1 227 ? -10.710 6.023 10.709 1.00 95.19 227 ARG A N 1
ATOM 1744 C CA . ARG A 1 227 ? -11.424 7.310 10.632 1.00 95.19 227 ARG A CA 1
ATOM 1745 C C . ARG A 1 227 ? -12.024 7.706 11.981 1.00 95.19 227 ARG A C 1
ATOM 1747 O O . ARG A 1 227 ? -11.959 8.872 12.350 1.00 95.19 227 ARG A O 1
ATOM 1754 N N . TRP A 1 228 ? -12.557 6.737 12.726 1.00 94.69 228 TRP A N 1
ATOM 1755 C CA . TRP A 1 228 ? -13.032 6.965 14.089 1.00 94.69 228 TRP A CA 1
ATOM 1756 C C . TRP A 1 228 ? -11.894 7.357 15.040 1.00 94.69 228 TRP A C 1
ATOM 1758 O O . TRP A 1 228 ? -12.051 8.326 15.772 1.00 94.69 228 TRP A O 1
ATOM 1768 N N . THR A 1 229 ? -10.735 6.681 15.008 1.00 93.69 229 THR A N 1
ATOM 1769 C CA . THR A 1 229 ? -9.590 7.043 15.869 1.00 93.69 229 THR A CA 1
ATOM 1770 C C . THR A 1 229 ? -9.027 8.418 15.550 1.00 93.69 229 THR A C 1
ATOM 1772 O O . THR A 1 229 ? -8.664 9.133 16.475 1.00 93.69 229 THR A O 1
ATOM 1775 N N . ASP A 1 230 ? -8.991 8.805 14.274 1.00 93.19 230 ASP A N 1
ATOM 1776 C CA . ASP A 1 230 ? -8.488 10.115 13.859 1.00 93.19 230 ASP A CA 1
ATOM 1777 C C . ASP A 1 230 ? -9.418 11.231 14.382 1.00 93.19 230 ASP A C 1
ATOM 1779 O O . ASP A 1 230 ? -8.955 12.158 15.039 1.00 93.19 230 ASP A O 1
ATOM 1783 N N . ILE A 1 231 ? -10.743 11.074 14.229 1.00 92.31 231 ILE A N 1
ATOM 1784 C CA . ILE A 1 231 ? -11.748 11.986 14.815 1.00 92.31 231 ILE A CA 1
ATOM 1785 C C . ILE A 1 231 ? -11.662 12.004 16.351 1.00 92.31 231 ILE A C 1
ATOM 1787 O O . ILE A 1 231 ? -11.740 13.065 16.966 1.00 92.31 231 ILE A O 1
ATOM 1791 N N . ALA A 1 232 ? -11.506 10.842 16.988 1.00 90.31 232 ALA A N 1
ATOM 1792 C CA . ALA A 1 232 ? -11.427 10.728 18.441 1.00 90.31 232 ALA A CA 1
ATOM 1793 C C . ALA A 1 232 ? -10.190 11.444 19.014 1.00 90.31 232 ALA A C 1
ATOM 1795 O O . ALA A 1 232 ? -10.281 12.075 20.067 1.00 90.31 232 ALA A O 1
ATOM 1796 N N . GLU A 1 233 ? -9.048 11.377 18.327 1.00 91.31 233 GLU A N 1
ATOM 1797 C CA . GLU A 1 233 ? -7.828 12.089 18.712 1.00 91.31 233 GLU A CA 1
ATOM 1798 C C . GLU A 1 233 ? -7.933 13.602 18.438 1.00 91.31 233 GLU A C 1
ATOM 1800 O O . GLU A 1 233 ? -7.606 14.384 19.333 1.00 91.31 233 GLU A O 1
ATOM 1805 N N . ASP A 1 234 ? -8.475 14.021 17.288 1.00 91.00 234 ASP A N 1
ATOM 1806 C CA . ASP A 1 234 ? -8.688 15.439 16.944 1.00 91.00 234 ASP A CA 1
ATOM 1807 C C . ASP A 1 234 ? -9.671 16.149 17.895 1.00 91.00 234 ASP A C 1
ATOM 1809 O O . ASP A 1 234 ? -9.429 17.284 18.315 1.00 91.00 234 ASP A O 1
ATOM 1813 N N . GLU A 1 235 ? -10.773 15.497 18.285 1.00 88.75 235 GLU A N 1
ATOM 1814 C CA . GLU A 1 235 ? -11.684 16.038 19.300 1.00 88.75 235 GLU A CA 1
ATOM 1815 C C . GLU A 1 235 ? -11.020 16.058 20.688 1.00 88.75 235 GLU A C 1
ATOM 1817 O O . GLU A 1 235 ? -11.117 17.056 21.403 1.00 88.75 235 GLU A O 1
ATOM 1822 N N . ALA A 1 236 ? -10.276 15.009 21.065 1.00 86.38 236 ALA A N 1
ATOM 1823 C CA . ALA A 1 236 ? -9.619 14.916 22.372 1.00 86.38 236 ALA A CA 1
ATOM 1824 C C . ALA A 1 236 ? -8.446 15.890 22.585 1.00 86.38 236 ALA A C 1
ATOM 1826 O O . ALA A 1 236 ? -7.973 15.993 23.723 1.00 86.38 236 ALA A O 1
ATOM 1827 N N . LEU A 1 237 ? -7.983 16.579 21.535 1.00 88.06 237 LEU A N 1
ATOM 1828 C CA . LEU A 1 237 ? -7.013 17.678 21.600 1.00 88.06 237 LEU A CA 1
ATOM 1829 C C . LEU A 1 237 ? -7.651 19.035 21.951 1.00 88.06 237 LEU A C 1
ATOM 1831 O O . LEU A 1 237 ? -6.930 19.970 22.305 1.00 88.06 237 LEU A O 1
ATOM 1835 N N . LYS A 1 238 ? -8.981 19.171 21.868 1.00 88.44 238 LYS A N 1
ATOM 1836 C CA . LYS A 1 238 ? -9.687 20.432 22.146 1.00 88.44 238 LYS A CA 1
ATOM 1837 C C . LYS A 1 238 ? -9.833 20.661 23.660 1.00 88.44 238 LYS A C 1
ATOM 1839 O O . LYS A 1 238 ? -10.091 19.706 24.393 1.00 88.44 238 LYS A O 1
ATOM 1844 N N . PRO A 1 239 ? -9.719 21.910 24.154 1.00 77.56 239 PRO A N 1
ATOM 1845 C CA . PRO A 1 239 ? -9.767 22.193 25.592 1.00 77.56 239 PRO A CA 1
ATOM 1846 C C . PRO A 1 239 ? -11.143 21.918 26.223 1.00 77.56 239 PRO A C 1
ATOM 1848 O O . PRO A 1 239 ? -11.197 21.440 27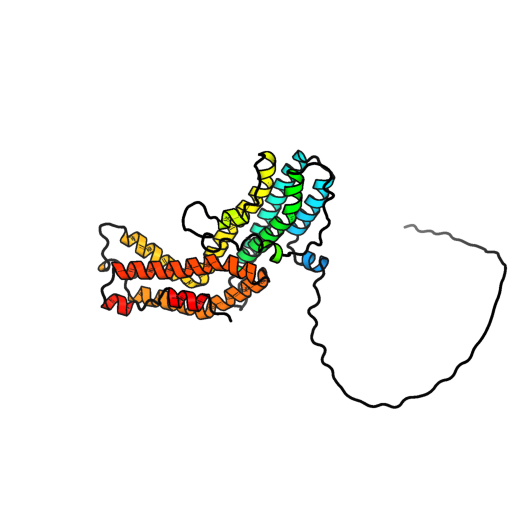.351 1.00 77.56 239 PRO A O 1
ATOM 1851 N N . ASP A 1 240 ? -12.237 22.138 25.484 1.00 81.25 240 ASP A N 1
ATOM 1852 C CA . ASP A 1 240 ? -13.620 21.898 25.938 1.00 81.25 240 ASP A CA 1
ATOM 1853 C C . ASP A 1 240 ? -14.123 20.457 25.680 1.00 81.25 240 ASP A C 1
ATOM 1855 O O . ASP A 1 240 ? -15.338 20.209 25.683 1.00 81.25 240 ASP A O 1
ATOM 1859 N N . PHE A 1 241 ? -13.211 19.505 25.422 1.00 83.06 241 PHE A N 1
ATOM 1860 C CA . PHE A 1 241 ? -13.564 18.118 25.109 1.00 83.06 241 PHE A CA 1
ATOM 1861 C C . PHE A 1 241 ? -14.348 17.454 26.247 1.00 83.06 241 PHE A C 1
ATOM 1863 O O . PHE A 1 241 ? -13.856 17.281 27.362 1.00 83.06 241 PHE A O 1
ATOM 1870 N N . ASP A 1 242 ? -15.560 17.017 25.921 1.00 80.50 242 ASP A N 1
ATOM 1871 C CA . ASP A 1 242 ? -16.498 16.377 26.833 1.00 80.50 242 ASP A CA 1
ATOM 1872 C C . ASP A 1 242 ? -17.191 15.242 26.084 1.00 80.50 242 ASP A C 1
ATOM 1874 O O . ASP A 1 242 ? -17.934 15.472 25.127 1.00 80.50 242 ASP A O 1
ATOM 1878 N N . LEU A 1 243 ? -16.943 14.010 26.528 1.00 80.69 243 LEU A N 1
ATOM 1879 C CA . LEU A 1 243 ? -17.422 12.798 25.870 1.00 80.69 243 LEU A CA 1
ATOM 1880 C C . LEU A 1 243 ? -18.955 12.762 25.732 1.00 80.69 243 LEU A C 1
ATOM 1882 O O . LEU A 1 243 ? -19.464 12.203 24.762 1.00 80.69 243 LEU A O 1
ATOM 1886 N N . SER A 1 244 ? -19.695 13.399 26.648 1.00 77.44 244 SER A N 1
ATOM 1887 C CA . SER A 1 244 ? -21.163 13.441 26.608 1.00 77.44 244 SER A CA 1
ATOM 1888 C C . SER A 1 244 ? -21.717 14.226 25.411 1.00 77.44 244 SER A C 1
ATOM 1890 O O . SER A 1 244 ? -22.832 13.958 24.962 1.00 77.44 244 SER A O 1
ATOM 1892 N N . LYS A 1 245 ? -20.926 15.151 24.846 1.00 81.44 245 LYS A N 1
ATOM 1893 C CA . LYS A 1 245 ? -21.300 15.986 23.691 1.00 81.44 245 LYS A CA 1
ATOM 1894 C C . LYS A 1 245 ? -21.091 15.290 22.341 1.00 81.44 245 LYS A C 1
ATOM 1896 O O . LYS A 1 245 ? -21.546 15.811 21.325 1.00 81.44 245 LYS A O 1
ATOM 1901 N N . HIS A 1 246 ? -20.430 14.126 22.307 1.00 82.19 246 HIS A N 1
ATOM 1902 C CA . HIS A 1 246 ? -20.067 13.417 21.074 1.00 82.19 246 HIS A CA 1
ATOM 1903 C C . HIS A 1 246 ? -20.671 11.998 21.026 1.00 82.19 246 HIS A C 1
ATOM 1905 O O . HIS A 1 246 ? -19.984 11.029 21.355 1.00 82.19 246 HIS A O 1
ATOM 1911 N N . PRO A 1 247 ? -21.928 11.833 20.560 1.00 80.38 247 PRO A N 1
ATOM 1912 C CA . PRO A 1 247 ? -22.591 10.526 20.474 1.00 80.38 247 PRO A CA 1
ATOM 1913 C C . PRO A 1 247 ? -21.822 9.460 19.676 1.00 80.38 247 PRO A C 1
ATOM 1915 O O . PRO A 1 247 ? -21.928 8.278 19.991 1.00 80.38 247 PRO A O 1
ATOM 1918 N N . SER A 1 248 ? -21.022 9.869 18.686 1.00 81.62 248 SER A N 1
ATOM 1919 C CA . SER A 1 248 ? -20.170 8.980 17.883 1.00 81.62 248 SER A CA 1
ATOM 1920 C C . SER A 1 248 ? -18.944 8.442 18.629 1.00 81.62 248 SER A C 1
ATOM 1922 O O . SER A 1 248 ? -18.373 7.430 18.234 1.00 81.62 248 SER A O 1
ATOM 1924 N N . LEU A 1 249 ? -18.518 9.080 19.725 1.00 86.50 249 LEU A N 1
ATOM 1925 C CA . LEU A 1 249 ? -17.354 8.654 20.514 1.00 86.50 249 LEU A CA 1
ATOM 1926 C C . LEU A 1 249 ? -17.724 7.708 21.672 1.00 86.50 249 LEU A C 1
ATOM 1928 O O . LEU A 1 249 ? -16.863 7.337 22.473 1.00 86.50 249 LEU A O 1
ATOM 1932 N N . VAL A 1 250 ? -18.987 7.281 21.755 1.00 87.62 250 VAL A N 1
ATOM 1933 C CA . VAL A 1 250 ? -19.495 6.370 22.790 1.00 87.62 250 VAL A CA 1
ATOM 1934 C C . VAL A 1 250 ? -18.915 4.959 22.624 1.00 87.62 250 VAL A C 1
ATOM 1936 O O . VAL A 1 250 ? -18.856 4.413 21.523 1.00 87.62 250 VAL A O 1
ATOM 1939 N N . ALA A 1 251 ? -18.558 4.319 23.744 1.00 88.56 251 ALA A N 1
ATOM 1940 C CA . ALA A 1 251 ? -17.902 3.005 23.791 1.00 88.56 251 ALA A CA 1
ATOM 1941 C C . ALA A 1 251 ? -18.595 1.888 22.980 1.00 88.56 251 ALA A C 1
ATOM 1943 O O . ALA A 1 251 ? -17.929 0.980 22.480 1.00 88.56 251 ALA A O 1
ATOM 1944 N N . LYS A 1 252 ? -19.923 1.958 22.808 1.00 89.50 252 LYS A N 1
ATOM 1945 C CA . LYS A 1 252 ? -20.689 1.038 21.954 1.00 89.50 252 LYS A CA 1
ATOM 1946 C C . LYS A 1 252 ? -20.243 1.102 20.485 1.00 89.50 252 LYS A C 1
ATOM 1948 O O . LYS A 1 252 ? -20.067 0.052 19.871 1.00 89.50 252 LYS A O 1
ATOM 1953 N N . GLU A 1 253 ? -20.058 2.302 19.935 1.00 90.06 253 GLU A N 1
ATOM 1954 C CA . GLU A 1 253 ? -19.640 2.489 18.540 1.00 90.06 253 GLU A CA 1
ATOM 1955 C C . GLU A 1 253 ? -18.199 2.002 18.348 1.00 90.06 253 GLU A C 1
ATOM 1957 O O . GLU A 1 253 ? -17.916 1.258 17.408 1.00 90.06 253 GLU A O 1
ATOM 1962 N N . LEU A 1 254 ? -17.316 2.276 19.318 1.00 92.56 254 LEU A N 1
ATOM 1963 C CA . LEU A 1 254 ? -15.957 1.733 19.319 1.00 92.56 254 LEU A CA 1
ATOM 1964 C C . LEU A 1 254 ? -15.933 0.195 19.355 1.00 92.56 254 LEU A C 1
ATOM 1966 O O . LEU A 1 254 ? -15.144 -0.423 18.633 1.00 92.56 254 LEU A O 1
ATOM 1970 N N . ARG A 1 255 ? -16.811 -0.450 20.136 1.00 93.25 255 ARG A N 1
ATOM 1971 C CA . ARG A 1 255 ? -16.959 -1.915 20.112 1.00 93.25 255 ARG A CA 1
ATOM 1972 C C . ARG A 1 255 ? -17.398 -2.407 18.736 1.00 93.25 255 ARG A C 1
ATOM 1974 O O . ARG A 1 255 ? -16.839 -3.369 18.224 1.00 93.25 255 ARG A O 1
ATOM 1981 N N . GLU A 1 256 ? -18.399 -1.774 18.134 1.00 93.62 256 GLU A N 1
ATOM 1982 C CA . GLU A 1 256 ? -18.959 -2.211 16.850 1.00 93.62 256 GLU A CA 1
ATOM 1983 C C . GLU A 1 256 ? -17.947 -2.043 15.701 1.00 93.62 256 GLU A C 1
ATOM 1985 O O . GLU A 1 256 ? -17.764 -2.969 14.905 1.00 93.62 256 GLU A O 1
ATOM 1990 N N . LEU A 1 257 ? -17.185 -0.944 15.683 1.00 94.56 257 LEU A N 1
ATOM 1991 C CA . LEU A 1 257 ? -16.097 -0.709 14.726 1.00 94.56 257 LEU A CA 1
ATOM 1992 C C . LEU A 1 257 ? -14.897 -1.646 14.938 1.00 94.56 257 LEU A C 1
ATOM 1994 O O . LEU A 1 257 ? -14.374 -2.207 13.971 1.00 94.56 257 LEU A O 1
ATOM 1998 N N . SER A 1 258 ? -14.464 -1.857 16.184 1.00 94.12 258 SER A N 1
ATOM 1999 C CA . SER A 1 258 ? -13.332 -2.745 16.488 1.00 94.12 258 SER A CA 1
ATOM 2000 C C . SER A 1 258 ? -13.670 -4.224 16.271 1.00 94.12 258 SER A C 1
ATOM 2002 O O . SER A 1 258 ? -12.841 -4.957 15.729 1.00 94.12 258 SER A O 1
ATOM 2004 N N . ALA A 1 259 ? -14.899 -4.658 16.568 1.00 93.75 259 ALA A N 1
ATOM 2005 C CA . ALA A 1 259 ? -15.387 -5.996 16.239 1.00 93.75 259 ALA A CA 1
ATOM 2006 C C . ALA A 1 259 ? -15.514 -6.209 14.720 1.00 93.75 259 ALA A C 1
ATOM 2008 O O . ALA A 1 259 ? -15.151 -7.276 14.219 1.00 93.75 259 ALA A O 1
ATOM 2009 N N . ALA A 1 260 ? -15.966 -5.200 13.963 1.00 94.31 260 ALA A N 1
ATOM 2010 C CA . ALA A 1 260 ? -15.990 -5.259 12.501 1.00 94.31 260 ALA A CA 1
ATOM 2011 C C . ALA A 1 260 ? -14.572 -5.389 11.910 1.00 94.31 260 ALA A C 1
ATOM 2013 O O . ALA A 1 260 ? -14.336 -6.259 11.068 1.00 94.31 260 ALA A O 1
ATOM 2014 N N . ALA A 1 261 ? -13.611 -4.603 12.404 1.00 94.62 261 ALA A N 1
ATOM 2015 C CA . ALA A 1 261 ? -12.210 -4.690 11.996 1.00 94.62 261 ALA A CA 1
ATOM 2016 C C . ALA A 1 261 ? -11.559 -6.035 12.387 1.00 94.62 261 ALA A C 1
ATOM 2018 O O . ALA A 1 261 ? -10.849 -6.649 11.589 1.00 94.62 261 ALA A O 1
ATOM 2019 N N . PHE A 1 262 ? -11.852 -6.562 13.580 1.00 94.00 262 PHE A N 1
ATOM 2020 C CA . PHE A 1 262 ? -11.355 -7.872 14.018 1.00 94.00 262 PHE A CA 1
ATOM 2021 C C . PHE A 1 262 ? -11.995 -9.039 13.241 1.00 94.00 262 PHE A C 1
ATOM 2023 O O . PHE A 1 262 ? -11.353 -10.060 12.980 1.00 94.00 262 PHE A O 1
ATOM 2030 N N . LYS A 1 263 ? -13.235 -8.878 12.766 1.00 93.31 263 LYS A N 1
ATOM 2031 C CA . LYS A 1 263 ? -13.843 -9.793 11.792 1.00 93.31 263 LYS A CA 1
ATOM 2032 C C . LYS A 1 263 ? -13.148 -9.700 10.428 1.00 93.31 263 LYS A C 1
ATOM 2034 O O . LYS A 1 263 ? -12.857 -10.739 9.841 1.00 93.31 263 LYS A O 1
ATOM 2039 N N . ALA A 1 264 ? -12.796 -8.500 9.959 1.00 92.69 264 ALA A N 1
ATOM 2040 C CA . ALA A 1 264 ? -12.045 -8.313 8.714 1.00 92.69 264 ALA A CA 1
ATOM 2041 C C . ALA A 1 264 ? -10.629 -8.930 8.761 1.00 92.69 264 ALA A C 1
ATOM 2043 O O . ALA A 1 264 ? -10.178 -9.486 7.758 1.00 92.69 264 ALA A O 1
ATOM 2044 N N . LEU A 1 265 ? -9.968 -8.955 9.927 1.00 92.56 265 LEU A N 1
ATOM 2045 C CA . LEU A 1 265 ? -8.731 -9.730 10.147 1.00 92.56 265 LEU A CA 1
ATOM 2046 C C . LEU A 1 265 ? -8.901 -11.239 9.904 1.00 92.56 265 LEU A C 1
ATOM 2048 O O . LEU A 1 265 ? -7.940 -11.911 9.543 1.00 92.56 265 LEU A O 1
ATOM 2052 N N . ASN A 1 266 ? -10.106 -11.782 10.088 1.00 90.25 266 ASN A N 1
ATOM 2053 C CA . ASN A 1 266 ? -10.397 -13.194 9.843 1.00 90.25 266 ASN A CA 1
ATOM 2054 C C . ASN A 1 266 ? -10.853 -13.458 8.398 1.00 90.25 266 ASN A C 1
ATOM 2056 O O . ASN A 1 266 ? -10.513 -14.496 7.836 1.00 90.25 266 ASN A O 1
ATOM 2060 N N . THR A 1 267 ? -11.624 -12.546 7.793 1.00 91.00 267 THR A N 1
ATOM 2061 C CA . THR A 1 267 ? -12.279 -12.786 6.492 1.00 91.00 267 THR A CA 1
ATOM 2062 C C . THR A 1 267 ? -11.605 -12.106 5.301 1.00 91.00 267 THR A C 1
ATOM 2064 O O . THR A 1 267 ? -11.587 -12.683 4.220 1.00 91.00 267 THR A O 1
ATOM 2067 N N . VAL A 1 268 ? -11.049 -10.903 5.470 1.00 91.69 268 VAL A N 1
ATOM 2068 C CA . VAL A 1 268 ? -10.463 -10.098 4.379 1.00 91.69 268 VAL A CA 1
ATOM 2069 C C . VAL A 1 268 ? -8.947 -10.294 4.297 1.00 91.69 268 VAL A C 1
ATOM 2071 O O . VAL A 1 268 ? -8.396 -10.390 3.201 1.00 91.69 268 VAL A O 1
ATOM 2074 N N . TRP A 1 269 ? -8.262 -10.420 5.439 1.00 92.75 269 TRP A N 1
ATOM 2075 C CA . TRP A 1 269 ? -6.805 -10.609 5.485 1.00 92.75 269 TRP A CA 1
ATOM 2076 C C . TRP A 1 269 ? -6.294 -11.830 4.687 1.00 92.75 269 TRP A C 1
ATOM 2078 O O . TRP A 1 269 ? -5.315 -11.672 3.952 1.00 92.75 269 TRP A O 1
ATOM 2088 N N . PRO A 1 270 ? -6.938 -13.020 4.716 1.00 91.75 270 PRO A N 1
ATOM 2089 C CA . PRO A 1 270 ? -6.499 -14.149 3.892 1.00 91.75 270 PRO A CA 1
ATOM 2090 C C . PRO A 1 270 ? -6.619 -13.875 2.388 1.00 91.75 270 PRO A C 1
ATOM 2092 O O . PRO A 1 270 ? -5.778 -14.327 1.614 1.00 91.75 270 PRO A O 1
ATOM 2095 N N . ASP A 1 271 ? -7.629 -13.113 1.961 1.00 90.88 271 ASP A N 1
ATOM 2096 C CA . ASP A 1 271 ? -7.804 -12.744 0.554 1.00 90.88 271 ASP A CA 1
ATOM 2097 C C . ASP A 1 271 ? -6.819 -11.648 0.124 1.00 90.88 271 ASP A C 1
ATOM 2099 O O . ASP A 1 271 ? -6.293 -11.723 -0.984 1.00 90.88 271 ASP A O 1
ATOM 2103 N N . ILE A 1 272 ? -6.461 -10.710 1.011 1.00 93.00 272 ILE A N 1
ATOM 2104 C CA . ILE A 1 272 ? -5.334 -9.785 0.796 1.00 93.00 272 ILE A CA 1
ATOM 2105 C C . ILE A 1 272 ? -4.043 -10.576 0.539 1.00 93.00 272 ILE A C 1
ATOM 2107 O O . ILE A 1 272 ? -3.394 -10.340 -0.482 1.00 93.00 272 ILE A O 1
ATOM 2111 N N . LYS A 1 273 ? -3.707 -11.563 1.387 1.00 91.81 273 LYS A N 1
ATOM 2112 C CA . LYS A 1 273 ? -2.521 -12.422 1.186 1.00 91.81 273 LYS A CA 1
ATOM 2113 C C . LYS A 1 273 ? -2.548 -13.130 -0.180 1.00 91.81 273 LYS A C 1
ATOM 2115 O O . LYS A 1 273 ? -1.555 -13.094 -0.899 1.00 91.81 273 LYS A O 1
ATOM 2120 N N . LYS A 1 274 ? -3.695 -13.682 -0.605 1.00 90.69 274 LYS A N 1
ATOM 2121 C CA . LYS A 1 274 ? -3.855 -14.309 -1.940 1.00 90.69 274 LYS A CA 1
ATOM 2122 C C . LYS A 1 274 ? -3.658 -13.331 -3.106 1.00 90.69 274 LYS A C 1
ATOM 2124 O O . LYS A 1 274 ? -3.161 -13.735 -4.154 1.00 90.69 274 LYS A O 1
ATOM 2129 N N . ILE A 1 275 ? -4.063 -12.066 -2.965 1.00 91.00 275 ILE A N 1
ATOM 2130 C CA . ILE A 1 275 ? -3.873 -11.049 -4.015 1.00 91.00 275 ILE A CA 1
ATOM 2131 C C . ILE A 1 275 ? -2.395 -10.637 -4.085 1.00 91.00 275 ILE A C 1
ATOM 2133 O O . ILE A 1 275 ? -1.848 -10.552 -5.182 1.00 91.00 275 ILE A O 1
ATOM 2137 N N . TYR A 1 276 ? -1.724 -10.468 -2.942 1.00 91.19 276 TYR A N 1
ATOM 2138 C CA . TYR A 1 276 ? -0.273 -10.251 -2.895 1.00 91.19 276 TYR A CA 1
ATOM 2139 C C . TYR A 1 276 ? 0.490 -11.399 -3.580 1.00 91.19 276 TYR A C 1
ATOM 2141 O O . TYR A 1 276 ? 1.281 -11.128 -4.483 1.00 91.19 276 TYR A O 1
ATOM 2149 N N . ALA A 1 277 ? 0.159 -12.657 -3.269 1.00 89.31 277 ALA A N 1
ATOM 2150 C CA . ALA A 1 277 ? 0.740 -13.844 -3.907 1.00 89.31 277 ALA A CA 1
ATOM 2151 C C . ALA A 1 277 ? 0.481 -13.929 -5.424 1.00 89.31 277 ALA A C 1
ATOM 2153 O O . ALA A 1 277 ? 1.336 -14.380 -6.182 1.00 89.31 277 ALA A O 1
ATOM 2154 N N . LEU A 1 278 ? -0.681 -13.463 -5.899 1.00 89.06 278 LEU A N 1
ATOM 2155 C CA . LEU A 1 278 ? -1.002 -13.420 -7.330 1.00 89.06 278 LEU A CA 1
ATOM 2156 C C . LEU A 1 278 ? -0.184 -12.362 -8.093 1.00 89.06 278 LEU A C 1
ATOM 2158 O O . LEU A 1 278 ? 0.138 -12.553 -9.267 1.00 89.06 278 LEU A O 1
ATOM 2162 N N . TYR A 1 279 ? 0.119 -11.229 -7.455 1.00 87.94 279 TYR A N 1
ATOM 2163 C CA . TYR A 1 279 ? 0.831 -10.124 -8.095 1.00 87.94 279 TYR A CA 1
ATOM 2164 C C . TYR A 1 279 ? 2.349 -10.219 -7.935 1.00 87.94 279 TYR A C 1
ATOM 2166 O O . TYR A 1 279 ? 3.059 -10.013 -8.918 1.00 87.94 279 TYR A O 1
ATOM 2174 N N . ILE A 1 280 ? 2.856 -10.525 -6.744 1.00 85.69 280 ILE A N 1
ATOM 2175 C CA . ILE A 1 280 ? 4.293 -10.557 -6.449 1.00 85.69 280 ILE A CA 1
ATOM 2176 C C . ILE A 1 280 ? 4.862 -11.956 -6.724 1.00 85.69 280 ILE A C 1
ATOM 2178 O O . ILE A 1 280 ? 5.770 -12.078 -7.544 1.00 85.69 280 ILE A O 1
ATOM 2182 N N . GLY A 1 281 ? 4.284 -13.002 -6.124 1.00 77.25 281 GLY A N 1
ATOM 2183 C CA . GLY A 1 281 ? 4.671 -14.402 -6.340 1.00 77.25 281 GLY A CA 1
ATOM 2184 C C . GLY A 1 281 ? 5.954 -14.823 -5.615 1.00 77.25 281 GLY A C 1
ATOM 2185 O O . GLY A 1 281 ? 6.554 -15.834 -5.974 1.00 77.25 281 GLY A O 1
ATOM 2186 N N . VAL A 1 282 ? 6.389 -14.047 -4.619 1.00 77.88 282 VAL A N 1
ATOM 2187 C CA . VAL A 1 282 ? 7.599 -14.267 -3.817 1.00 77.88 282 VAL A CA 1
ATOM 2188 C C . VAL A 1 282 ? 7.279 -13.904 -2.368 1.00 77.88 282 VAL A C 1
ATOM 2190 O O . VAL A 1 282 ? 7.320 -12.733 -1.984 1.00 77.88 282 VAL A O 1
ATOM 2193 N N . SER A 1 283 ? 6.993 -14.937 -1.566 1.00 79.75 283 SER A N 1
ATOM 2194 C CA . SER A 1 283 ? 6.553 -14.859 -0.159 1.00 79.75 283 SER A CA 1
ATOM 2195 C C . SER A 1 283 ? 7.361 -13.873 0.695 1.00 79.75 283 SER A C 1
ATOM 2197 O O . SER A 1 283 ? 6.810 -13.121 1.490 1.00 79.75 283 SER A O 1
ATOM 2199 N N . GLU A 1 284 ? 8.673 -13.805 0.484 1.00 74.25 284 GLU A N 1
ATOM 2200 C CA . GLU A 1 284 ? 9.574 -12.917 1.219 1.00 74.25 284 GLU A CA 1
ATOM 2201 C C . GLU A 1 284 ? 9.378 -11.433 0.863 1.00 74.25 284 GLU A C 1
ATOM 2203 O O . GLU A 1 284 ? 9.258 -10.583 1.746 1.00 74.25 284 GLU A O 1
ATOM 2208 N N . THR A 1 285 ? 9.232 -11.113 -0.428 1.00 76.75 285 THR A N 1
ATOM 2209 C CA . THR A 1 285 ? 8.897 -9.749 -0.881 1.00 76.75 285 THR A CA 1
ATOM 2210 C C . THR A 1 285 ? 7.482 -9.362 -0.442 1.00 76.75 285 THR A C 1
ATOM 2212 O O . THR A 1 285 ? 7.232 -8.215 -0.071 1.00 76.75 285 THR A O 1
ATOM 2215 N N . GLU A 1 286 ? 6.555 -10.319 -0.410 1.00 83.75 286 GLU A N 1
ATOM 2216 C CA . GLU A 1 286 ? 5.202 -10.124 0.117 1.00 83.75 286 GLU A CA 1
ATOM 2217 C C . GLU A 1 286 ? 5.218 -9.853 1.624 1.00 83.75 286 GLU A C 1
ATOM 2219 O O . GLU A 1 286 ? 4.585 -8.901 2.074 1.00 83.75 286 GLU A O 1
ATOM 2224 N N . ALA A 1 287 ? 5.991 -10.611 2.404 1.00 84.12 287 ALA A N 1
ATOM 2225 C CA . ALA A 1 287 ? 6.151 -10.413 3.841 1.00 84.12 287 ALA A CA 1
ATOM 2226 C C . ALA A 1 287 ? 6.747 -9.035 4.175 1.00 84.12 287 ALA A C 1
ATOM 2228 O O . ALA A 1 287 ? 6.279 -8.391 5.123 1.00 84.12 287 ALA A O 1
ATOM 2229 N N . ILE A 1 288 ? 7.714 -8.565 3.373 1.00 80.94 288 ILE A N 1
ATOM 2230 C CA . ILE A 1 288 ? 8.289 -7.214 3.444 1.00 80.94 288 ILE A CA 1
ATOM 2231 C C . ILE A 1 288 ? 7.212 -6.157 3.155 1.00 80.94 288 ILE A C 1
ATOM 2233 O O . ILE A 1 288 ? 6.978 -5.286 3.992 1.00 80.94 288 ILE A O 1
ATOM 2237 N N . LEU A 1 289 ? 6.499 -6.248 2.024 1.00 84.81 289 LEU A N 1
ATOM 2238 C CA . LEU A 1 289 ? 5.460 -5.276 1.644 1.00 84.81 289 LEU A CA 1
ATOM 2239 C C . LEU A 1 289 ? 4.234 -5.293 2.582 1.00 84.81 289 LEU A C 1
ATOM 2241 O O . LEU A 1 289 ? 3.575 -4.268 2.752 1.00 84.81 289 LEU A O 1
ATOM 2245 N N . LEU A 1 290 ? 3.932 -6.430 3.217 1.00 89.56 290 LEU A N 1
ATOM 2246 C CA . LEU A 1 290 ? 2.870 -6.580 4.219 1.00 89.56 290 LEU A CA 1
ATOM 2247 C C . LEU A 1 290 ? 3.312 -6.189 5.637 1.00 89.56 290 LEU A C 1
ATOM 2249 O O . LEU A 1 290 ? 2.458 -6.055 6.511 1.00 89.56 290 LEU A O 1
ATOM 2253 N N . SER A 1 291 ? 4.608 -6.008 5.915 1.00 88.81 291 SER A N 1
ATOM 2254 C CA . SER A 1 291 ? 5.087 -5.629 7.255 1.00 88.81 291 SER A CA 1
ATOM 2255 C C . SER A 1 291 ? 4.557 -4.248 7.704 1.00 88.81 291 SER A C 1
ATOM 2257 O O . SER A 1 291 ? 3.931 -4.176 8.766 1.00 88.81 291 SER A O 1
ATOM 2259 N N . PRO A 1 292 ? 4.624 -3.176 6.885 1.00 85.56 292 PRO A N 1
ATOM 2260 C CA . PRO A 1 292 ? 4.010 -1.887 7.228 1.00 85.56 292 PRO A CA 1
ATOM 2261 C C . PRO A 1 292 ? 2.488 -1.935 7.333 1.00 85.56 292 PRO A C 1
ATOM 2263 O O . PRO A 1 292 ? 1.907 -1.199 8.125 1.00 85.56 292 PRO A O 1
ATOM 2266 N N . VAL A 1 293 ? 1.834 -2.804 6.554 1.00 91.94 293 VAL A N 1
ATOM 2267 C CA . VAL A 1 293 ? 0.377 -2.994 6.615 1.00 91.94 293 VAL A CA 1
ATOM 2268 C C . VAL A 1 293 ? -0.012 -3.605 7.961 1.00 91.94 293 VAL A C 1
ATOM 2270 O O . VAL A 1 293 ? -0.885 -3.073 8.644 1.00 91.94 293 VAL A O 1
ATOM 2273 N N . ARG A 1 294 ? 0.688 -4.671 8.380 1.00 92.12 294 ARG A N 1
ATOM 2274 C CA . ARG A 1 294 ? 0.523 -5.296 9.702 1.00 92.12 294 ARG A CA 1
ATOM 2275 C C . ARG A 1 294 ? 0.738 -4.283 10.825 1.00 92.12 294 ARG A C 1
ATOM 2277 O O . ARG A 1 294 ? -0.110 -4.182 11.709 1.00 92.12 294 ARG A O 1
ATOM 2284 N N . LYS A 1 295 ? 1.814 -3.489 10.744 1.00 89.94 295 LYS A N 1
ATOM 2285 C CA . LYS A 1 295 ? 2.091 -2.408 11.696 1.00 89.94 295 LYS A CA 1
ATOM 2286 C C . LYS A 1 295 ? 0.961 -1.373 11.735 1.00 89.94 295 LYS A C 1
ATOM 2288 O O . LYS A 1 295 ? 0.391 -1.169 12.795 1.00 89.94 295 LYS A O 1
ATOM 2293 N N . ARG A 1 296 ? 0.560 -0.778 10.603 1.00 91.56 296 ARG A N 1
ATOM 2294 C CA . ARG A 1 296 ? -0.504 0.248 10.558 1.00 91.56 296 ARG A CA 1
ATOM 2295 C C . ARG A 1 296 ? -1.843 -0.256 11.108 1.00 91.56 296 ARG 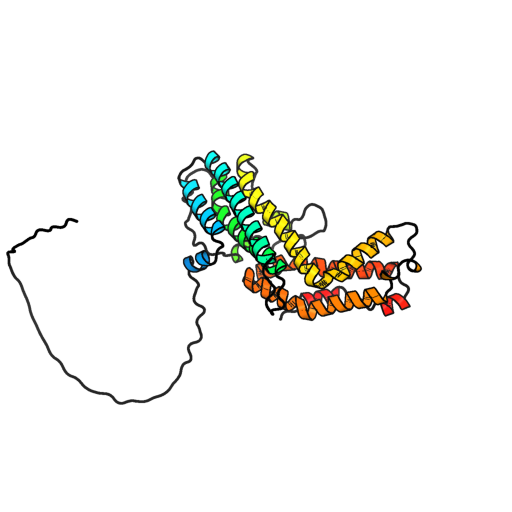A C 1
ATOM 2297 O O . ARG A 1 296 ? -2.548 0.496 11.779 1.00 91.56 296 ARG A O 1
ATOM 2304 N N . ILE A 1 297 ? -2.189 -1.518 10.852 1.00 94.69 297 ILE A N 1
ATOM 2305 C CA . ILE A 1 297 ? -3.376 -2.157 11.433 1.00 94.69 297 ILE A CA 1
ATOM 2306 C C . ILE A 1 297 ? -3.247 -2.234 12.963 1.00 94.69 297 ILE A C 1
ATOM 2308 O O . ILE A 1 297 ? -4.135 -1.761 13.670 1.00 94.69 297 ILE A O 1
ATOM 2312 N N . ALA A 1 298 ? -2.138 -2.770 13.479 1.00 93.19 298 ALA A N 1
ATOM 2313 C CA . ALA A 1 298 ? -1.898 -2.886 14.917 1.00 93.19 298 ALA A CA 1
ATOM 2314 C C . ALA A 1 298 ? -1.819 -1.520 15.628 1.00 93.19 298 ALA A C 1
ATOM 2316 O O . ALA A 1 298 ? -2.432 -1.349 16.680 1.00 93.19 298 ALA A O 1
ATOM 2317 N N . ASP A 1 299 ? -1.149 -0.536 15.024 1.00 92.69 299 ASP A N 1
ATOM 2318 C CA . ASP A 1 299 ? -1.045 0.843 15.515 1.00 92.69 299 ASP A CA 1
ATOM 2319 C C . ASP A 1 299 ? -2.432 1.520 15.580 1.00 92.69 299 ASP A C 1
ATOM 2321 O O . ASP A 1 299 ? -2.707 2.279 16.506 1.00 92.69 299 ASP A O 1
ATOM 2325 N N . THR A 1 300 ? -3.351 1.202 14.656 1.00 95.31 300 THR A N 1
ATOM 2326 C CA . THR A 1 300 ? -4.741 1.705 14.696 1.00 95.31 300 THR A CA 1
ATOM 2327 C C . THR A 1 300 ? -5.507 1.148 15.901 1.00 95.31 300 THR A C 1
ATOM 2329 O O . THR A 1 300 ? -6.148 1.907 16.628 1.00 95.31 300 THR A O 1
ATOM 2332 N N . PHE A 1 301 ? -5.391 -0.157 16.180 1.00 95.06 301 PHE A N 1
ATOM 2333 C CA . PHE A 1 301 ? -5.949 -0.737 17.409 1.00 95.06 301 PHE A CA 1
ATOM 2334 C C . PHE A 1 301 ? -5.273 -0.174 18.670 1.00 95.06 301 PHE A C 1
ATOM 2336 O O . PHE A 1 301 ? -5.955 0.063 19.664 1.00 95.06 301 PHE A O 1
ATOM 2343 N N . ALA A 1 302 ? -3.963 0.096 18.637 1.00 94.12 302 ALA A N 1
ATOM 2344 C CA . ALA A 1 302 ? -3.238 0.689 19.760 1.00 94.12 302 ALA A CA 1
ATOM 2345 C C . ALA A 1 302 ? -3.705 2.124 20.075 1.00 94.12 302 ALA A C 1
ATOM 2347 O O . ALA A 1 302 ? -3.899 2.446 21.247 1.00 94.12 302 ALA A O 1
ATOM 2348 N N . ARG A 1 303 ? -3.956 2.964 19.057 1.00 94.25 303 ARG A N 1
ATOM 2349 C CA . ARG A 1 303 ? -4.532 4.312 19.234 1.00 94.25 303 ARG A CA 1
ATOM 2350 C C . ARG A 1 303 ? -5.950 4.266 19.801 1.00 94.25 303 ARG A C 1
ATOM 2352 O O . ARG A 1 303 ? -6.226 4.939 20.791 1.00 94.25 303 ARG A O 1
ATOM 2359 N N . ALA A 1 304 ? -6.808 3.383 19.281 1.00 93.12 304 ALA A N 1
ATOM 2360 C CA . ALA A 1 304 ? -8.134 3.128 19.854 1.00 93.12 304 ALA A CA 1
ATOM 2361 C C . ALA A 1 304 ? -8.064 2.746 21.350 1.00 93.12 304 ALA A C 1
ATOM 2363 O O . ALA A 1 304 ? -8.811 3.280 22.173 1.00 93.12 304 ALA A O 1
ATOM 2364 N N . TRP A 1 305 ? -7.121 1.871 21.718 1.00 92.12 305 TRP A N 1
ATOM 2365 C CA . TRP A 1 305 ? -6.881 1.457 23.106 1.00 92.12 305 TRP A CA 1
ATOM 2366 C C . TRP A 1 305 ? -6.355 2.600 23.988 1.00 92.12 305 TRP A C 1
ATOM 2368 O O . TRP A 1 305 ? -6.759 2.733 25.145 1.00 92.12 305 TRP A O 1
ATOM 2378 N N . ALA A 1 306 ? -5.482 3.451 23.444 1.00 92.31 306 ALA A N 1
ATOM 2379 C CA . ALA A 1 306 ? -4.918 4.608 24.134 1.00 92.31 306 ALA A CA 1
ATOM 2380 C C . ALA A 1 306 ? -5.946 5.730 24.360 1.00 92.31 306 ALA A C 1
ATOM 2382 O O . ALA A 1 306 ? -5.911 6.368 25.414 1.00 92.31 306 ALA A O 1
ATOM 2383 N N . PHE A 1 307 ? -6.877 5.952 23.425 1.00 91.44 307 PHE A N 1
ATOM 2384 C CA . PHE A 1 307 ? -8.018 6.851 23.621 1.00 91.44 307 PHE A CA 1
ATOM 2385 C C . PHE A 1 307 ? -8.939 6.323 24.729 1.00 91.44 307 PHE A C 1
ATOM 2387 O O . PHE A 1 307 ? -9.154 7.015 25.727 1.00 91.44 307 PHE A O 1
ATOM 2394 N N . ALA A 1 308 ? -9.406 5.073 24.612 1.00 90.25 308 ALA A N 1
ATOM 2395 C CA . ALA A 1 308 ? -10.312 4.460 25.586 1.00 90.25 308 ALA A CA 1
ATOM 2396 C C . ALA A 1 308 ? -9.712 4.456 27.005 1.00 90.25 308 ALA A C 1
ATOM 2398 O O . ALA A 1 308 ? -10.373 4.832 27.969 1.00 90.25 308 ALA A O 1
ATOM 2399 N N . SER A 1 309 ? -8.421 4.138 27.138 1.00 88.56 309 SER A N 1
ATOM 2400 C CA . SER A 1 309 ? -7.712 4.143 28.427 1.00 88.56 309 SER A CA 1
ATOM 2401 C C . SER A 1 309 ? -7.685 5.508 29.125 1.00 88.56 309 SER A C 1
ATOM 2403 O O . SER A 1 309 ? -7.627 5.551 30.352 1.00 88.56 309 SER A O 1
ATOM 2405 N N . LYS A 1 310 ? -7.701 6.610 28.360 1.00 89.19 310 LYS A N 1
ATOM 2406 C CA . LYS A 1 310 ? -7.612 7.994 28.860 1.00 89.19 310 LYS A CA 1
ATOM 2407 C C . LYS A 1 310 ? -8.966 8.681 29.040 1.00 89.19 310 LYS A C 1
ATOM 2409 O O . LYS A 1 310 ? -9.024 9.684 29.746 1.00 89.19 310 LYS A O 1
ATOM 2414 N N . ARG A 1 311 ? -10.008 8.233 28.330 1.00 87.00 311 ARG A N 1
ATOM 2415 C CA . ARG A 1 311 ? -11.288 8.957 28.195 1.00 87.00 311 ARG A CA 1
ATOM 2416 C C . ARG A 1 311 ? -12.527 8.171 28.639 1.00 87.00 311 ARG A C 1
ATOM 2418 O O . ARG A 1 311 ? -13.583 8.782 28.731 1.00 87.00 311 ARG A O 1
ATOM 2425 N N . TYR A 1 312 ? -12.426 6.865 28.894 1.00 88.38 312 TYR A N 1
ATOM 2426 C CA . TYR A 1 312 ? -13.547 6.023 29.333 1.00 88.38 312 TYR A CA 1
ATOM 2427 C C . TYR A 1 312 ? -13.403 5.593 30.799 1.00 88.38 312 TYR A C 1
ATOM 2429 O O . TYR A 1 312 ? -12.296 5.311 31.258 1.00 88.38 312 TYR A O 1
ATOM 2437 N N . ASP A 1 313 ? -14.532 5.454 31.495 1.00 87.06 313 ASP A N 1
ATOM 2438 C CA . ASP A 1 313 ? -14.634 4.778 32.796 1.00 87.06 313 ASP A CA 1
ATOM 2439 C C . ASP A 1 313 ? -14.513 3.250 32.653 1.00 87.06 313 ASP A C 1
ATOM 2441 O O . ASP A 1 313 ? -14.646 2.710 31.554 1.00 87.06 313 ASP A O 1
ATOM 2445 N N . GLU A 1 314 ? -14.304 2.515 33.750 1.00 85.19 314 GLU A N 1
ATOM 2446 C CA . GLU A 1 314 ? -14.135 1.048 33.708 1.00 85.19 314 GLU A CA 1
ATOM 2447 C C . GLU A 1 314 ? -15.339 0.306 33.094 1.00 85.19 314 GLU A C 1
ATOM 2449 O O . GLU A 1 314 ? -15.154 -0.632 32.317 1.00 85.19 314 GLU A O 1
ATOM 2454 N N . GLU A 1 315 ? -16.572 0.761 33.348 1.00 84.75 315 GLU A N 1
ATOM 2455 C CA . GLU A 1 315 ? -17.765 0.205 32.693 1.00 84.75 315 GLU A CA 1
ATOM 2456 C C . GLU A 1 315 ? -17.734 0.451 31.174 1.00 84.75 315 GLU A C 1
ATOM 2458 O O . GLU A 1 315 ? -17.965 -0.463 30.382 1.00 84.75 315 GLU A O 1
ATOM 2463 N N . MET A 1 316 ? -17.354 1.659 30.745 1.00 82.25 316 MET A N 1
ATOM 2464 C CA . MET A 1 316 ? -17.211 1.998 29.328 1.00 82.25 316 MET A CA 1
ATOM 2465 C C . MET A 1 316 ? -16.060 1.229 28.655 1.00 82.25 316 MET A C 1
ATOM 2467 O O . MET A 1 316 ? -16.198 0.829 27.500 1.00 82.25 316 MET A O 1
ATOM 2471 N N . LYS A 1 317 ? -14.956 0.939 29.359 1.00 85.44 317 LYS A N 1
ATOM 2472 C CA . LYS A 1 317 ? -13.882 0.048 28.870 1.00 85.44 317 LYS A CA 1
ATOM 2473 C C . LYS A 1 317 ? -14.391 -1.384 28.683 1.00 85.44 317 LYS A C 1
ATOM 2475 O O . LYS A 1 317 ? -14.130 -1.989 27.641 1.00 85.44 317 LYS A O 1
ATOM 2480 N N . GLY A 1 318 ? -15.173 -1.894 29.638 1.00 81.38 318 GLY A N 1
ATOM 2481 C CA . GLY A 1 318 ? -15.854 -3.187 29.530 1.00 81.38 318 GLY A CA 1
ATOM 2482 C C . GLY A 1 318 ? -16.827 -3.250 28.346 1.00 81.38 318 GLY A C 1
ATOM 2483 O O . GLY A 1 318 ? -16.830 -4.227 27.599 1.00 81.38 318 GLY A O 1
ATOM 2484 N N . ILE A 1 319 ? -17.594 -2.179 28.114 1.00 82.88 319 ILE A N 1
ATOM 2485 C CA . ILE A 1 319 ? -18.496 -2.046 26.959 1.00 82.88 319 ILE A CA 1
ATOM 2486 C C . ILE A 1 319 ? -17.718 -1.964 25.638 1.00 82.88 319 ILE A C 1
ATOM 2488 O O . ILE A 1 319 ? -18.176 -2.537 24.650 1.00 82.88 319 ILE A O 1
ATOM 2492 N N . ALA A 1 320 ? -16.561 -1.292 25.602 1.00 82.31 320 ALA A N 1
ATOM 2493 C CA . ALA A 1 320 ? -15.746 -1.135 24.396 1.00 82.31 320 ALA A CA 1
ATOM 2494 C C . ALA A 1 320 ? -15.135 -2.460 23.904 1.00 82.31 320 ALA A C 1
ATOM 2496 O O . ALA A 1 320 ? -15.013 -2.660 22.698 1.00 82.31 320 ALA A O 1
ATOM 2497 N N . GLY A 1 321 ? -14.768 -3.373 24.815 1.00 80.69 321 GLY A N 1
ATOM 2498 C CA . GLY A 1 321 ? -14.404 -4.760 24.482 1.00 80.69 321 GLY A CA 1
ATOM 2499 C C . GLY A 1 321 ? -13.235 -4.924 23.496 1.00 80.69 321 GLY A C 1
ATOM 2500 O O . GLY A 1 321 ? -13.200 -5.894 22.740 1.00 80.69 321 GLY A O 1
ATOM 2501 N N . LEU A 1 322 ? -12.309 -3.960 23.463 1.00 87.75 322 LEU A N 1
ATOM 2502 C CA . LEU A 1 322 ? -11.240 -3.868 22.465 1.00 87.75 322 LEU A CA 1
ATOM 2503 C C . LEU A 1 322 ? -10.279 -5.078 22.512 1.00 87.75 322 LEU A C 1
ATOM 2505 O O . LEU A 1 322 ? -9.739 -5.372 23.584 1.00 87.75 322 LEU A O 1
ATOM 2509 N N . PRO A 1 323 ? -9.974 -5.729 21.369 1.00 88.94 323 PRO A N 1
ATOM 2510 C CA . PRO A 1 323 ? -8.973 -6.791 21.316 1.00 88.94 323 PRO A CA 1
ATOM 2511 C C . PRO A 1 323 ? -7.577 -6.236 21.626 1.00 88.94 323 PRO A C 1
ATOM 2513 O O . PRO A 1 323 ? -7.252 -5.095 21.286 1.00 88.94 323 PRO A O 1
ATOM 2516 N N . SER A 1 324 ? -6.721 -7.048 22.248 1.00 88.94 324 SER A N 1
ATOM 2517 C CA . SER A 1 324 ? -5.359 -6.620 22.573 1.00 88.94 324 SER A CA 1
ATOM 2518 C C . SER A 1 324 ? -4.482 -6.544 21.320 1.00 88.94 324 SER A C 1
ATOM 2520 O O . SER A 1 324 ? -4.641 -7.312 20.368 1.00 88.94 324 SER A O 1
ATOM 2522 N N . VAL A 1 325 ? -3.484 -5.657 21.329 1.00 89.31 325 VAL A N 1
ATOM 2523 C CA . VAL A 1 325 ? -2.526 -5.519 20.214 1.00 89.31 325 VAL A CA 1
ATOM 2524 C C . VAL A 1 325 ? -1.783 -6.843 19.946 1.00 89.31 325 VAL A C 1
ATOM 2526 O O . VAL A 1 325 ? -1.491 -7.171 18.798 1.00 89.31 325 VAL A O 1
ATOM 2529 N N . GLN A 1 326 ? -1.561 -7.664 20.981 1.00 88.38 326 GLN A N 1
ATOM 2530 C CA . GLN A 1 326 ? -1.011 -9.020 20.841 1.00 88.38 326 GLN A CA 1
ATOM 2531 C C . GLN A 1 326 ? -1.970 -9.972 20.106 1.00 88.38 326 GLN A C 1
ATOM 2533 O O . GLN A 1 326 ? -1.527 -10.708 19.228 1.00 88.38 326 GLN A O 1
ATOM 2538 N N . GLN A 1 327 ? -3.275 -9.938 20.404 1.00 88.94 327 GLN A N 1
ATOM 2539 C CA . GLN A 1 327 ? -4.284 -10.714 19.667 1.00 88.94 327 GLN A CA 1
ATOM 2540 C C . GLN A 1 327 ? -4.363 -10.271 18.199 1.00 88.94 327 GLN A C 1
ATOM 2542 O O . GLN A 1 327 ? -4.443 -11.112 17.307 1.00 88.94 327 GLN A O 1
ATOM 2547 N N . VAL A 1 328 ? -4.273 -8.965 17.928 1.00 91.56 328 VAL A N 1
ATOM 2548 C CA . VAL A 1 328 ? -4.228 -8.422 16.560 1.00 91.56 328 VAL A CA 1
ATOM 2549 C C . VAL A 1 328 ? -2.996 -8.934 15.802 1.00 91.56 328 VAL A C 1
ATOM 2551 O O . VAL A 1 328 ? -3.144 -9.445 14.692 1.00 91.56 328 VAL A O 1
ATOM 2554 N N . TYR A 1 329 ? -1.800 -8.894 16.401 1.00 89.88 329 TYR A N 1
ATOM 2555 C CA . TYR A 1 329 ? -0.595 -9.464 15.782 1.00 89.88 329 TYR A CA 1
ATOM 2556 C C . TYR A 1 329 ? -0.670 -10.986 15.597 1.00 89.88 329 TYR A C 1
ATOM 2558 O O . TYR A 1 329 ? -0.229 -11.479 14.559 1.00 89.88 329 TYR A O 1
ATOM 2566 N N . LEU A 1 330 ? -1.262 -11.727 16.541 1.00 90.19 330 LEU A N 1
ATOM 2567 C CA . LEU A 1 330 ? -1.489 -13.171 16.414 1.00 90.19 330 LEU A CA 1
ATOM 2568 C C . LEU A 1 330 ? -2.373 -13.494 15.198 1.00 90.19 330 LEU A C 1
ATOM 2570 O O . LEU A 1 330 ? -2.060 -14.406 14.438 1.00 90.19 330 LEU A O 1
ATOM 2574 N N . MET A 1 331 ? -3.440 -12.719 14.975 1.00 88.44 331 MET A N 1
ATOM 2575 C CA . MET A 1 331 ? -4.311 -12.882 13.806 1.00 88.44 331 MET A CA 1
ATOM 2576 C C . MET A 1 331 ? -3.623 -12.480 12.494 1.00 88.44 331 MET A C 1
ATOM 2578 O O . MET A 1 331 ? -3.750 -13.186 11.495 1.00 88.44 331 MET A O 1
ATOM 2582 N N . LEU A 1 332 ? -2.863 -11.380 12.491 1.00 87.69 332 LEU A N 1
ATOM 2583 C CA . LEU A 1 332 ? -2.132 -10.894 11.314 1.00 87.69 332 LEU A CA 1
ATOM 2584 C C . LEU A 1 332 ? -1.013 -11.843 10.864 1.00 87.69 332 LEU A C 1
ATOM 2586 O O . LEU A 1 332 ? -0.805 -12.020 9.662 1.00 87.69 332 LEU A O 1
ATOM 2590 N N . ASN A 1 333 ? -0.300 -12.443 11.818 1.00 85.50 333 ASN A N 1
ATOM 2591 C CA . ASN A 1 333 ? 0.808 -13.367 11.570 1.00 85.50 333 ASN A CA 1
ATOM 2592 C C . ASN A 1 333 ? 0.359 -14.832 11.456 1.00 85.50 333 ASN A C 1
ATOM 2594 O O . ASN A 1 333 ? 1.201 -15.707 11.282 1.00 85.50 333 ASN A O 1
ATOM 2598 N N . LYS A 1 334 ? -0.948 -15.118 11.527 1.00 79.75 334 LYS A N 1
ATOM 2599 C CA . LYS A 1 334 ? -1.468 -16.468 11.316 1.00 79.75 334 LYS A CA 1
ATOM 2600 C C . LYS A 1 334 ? -1.227 -16.904 9.867 1.00 79.75 334 LYS A C 1
ATOM 2602 O O . LYS A 1 334 ? -1.781 -16.333 8.917 1.00 79.75 334 LYS A O 1
ATOM 2607 N N . GLU A 1 335 ? -0.399 -17.929 9.704 1.00 58.50 335 GLU A N 1
ATOM 2608 C CA . GLU A 1 335 ? -0.238 -18.644 8.439 1.00 58.50 335 GLU A CA 1
ATOM 2609 C C . GLU A 1 335 ? -1.530 -19.407 8.093 1.00 58.50 335 GLU A C 1
ATOM 2611 O O . GLU A 1 335 ? -2.317 -19.763 8.976 1.00 58.50 335 GLU A O 1
ATOM 2616 N N . THR A 1 336 ? -1.810 -19.536 6.794 1.00 50.09 336 THR A N 1
ATOM 2617 C CA . THR A 1 336 ? -3.094 -20.001 6.231 1.00 50.09 336 THR A CA 1
ATOM 2618 C C . THR A 1 336 ? -2.868 -20.701 4.906 1.00 50.09 336 THR A C 1
ATOM 2620 O O . THR A 1 336 ? -2.201 -20.042 4.073 1.00 50.09 336 THR A O 1
#